Protein AF-A0A1V5WRT5-F1 (afdb_monomer)

Sequence (216 aa):
MNRTKTASPGSKIKNQKFIIWLVALAALVSVLYFALLPLRRDMAENFSAQGDSLLLEKKYLEAIVEYHKADYLCKSCQAENKIQLANKAQLNFLELESFLREKNSIKDLEQLAAANKVPSSVSEGLETVKKMIEDNEPQLAEIQTELILEMEKDSKETWAYLGLARLQTARIVQMSESNRKTKLLSAKEAFAKAKELDESYELAKQYLKEVEQLLS

Nearest PDB structures (foldseek):
  3q4a-assembly1_B  TM=3.986E-01  e=1.752E-02  Mus musculus
  6xns-assembly1_B  TM=3.525E-01  e=1.905E+00  synthetic construct
  7fik-assembly1_W  TM=3.062E-01  e=1.657E+00  Xenopus laevis
  9dze-assembly1_h  TM=3.208E-01  e=9.673E+00  synthetic construct

Radius of gyration: 29.35 Å; Cα contacts (8 Å, |Δi|>4): 243; chains: 1; bounding box: 105×38×66 Å

pLDDT: mean 92.23, std 12.44, range [42.22, 98.75]

Solvent-accessible surface area (backbone atoms only — not comparable to full-atom values): 11245 Å² total; per-residue (Å²): 135,84,86,82,81,80,79,75,77,76,63,63,62,57,53,51,56,52,50,53,51,52,50,52,49,53,50,51,53,48,51,54,54,61,68,44,45,64,59,31,43,56,51,16,51,51,29,38,52,51,14,52,56,30,44,75,71,55,34,23,58,62,13,35,53,27,17,50,54,11,26,74,52,28,70,88,70,55,26,64,61,54,35,52,47,35,61,48,35,58,80,37,54,73,71,41,52,69,57,35,60,75,68,62,39,59,69,61,52,52,54,50,52,61,24,69,49,85,56,98,41,66,70,62,37,51,54,52,29,52,49,28,46,75,72,71,36,19,57,47,18,33,50,35,34,52,55,38,38,73,76,44,76,82,41,36,66,52,29,29,50,36,12,49,19,29,43,45,32,46,67,74,51,49,56,54,71,69,58,30,51,53,29,39,52,56,12,36,51,26,11,51,51,13,26,72,71,33,82,80,44,59,71,20,53,56,50,32,55,53,42,52,63,76,72,107

Mean predicted aligned error: 7.4 Å

Structure (mmCIF, N/CA/C/O backbone):
data_AF-A0A1V5WRT5-F1
#
_entry.id   AF-A0A1V5WRT5-F1
#
loop_
_atom_site.group_PDB
_atom_site.id
_atom_site.type_symbol
_atom_site.label_atom_id
_atom_site.label_alt_id
_atom_site.label_comp_id
_atom_site.label_asym_id
_atom_site.label_entity_id
_atom_site.label_seq_id
_atom_site.pdbx_PDB_ins_code
_atom_site.Cartn_x
_atom_site.Cartn_y
_atom_site.Cartn_z
_atom_site.occupancy
_atom_site.B_iso_or_equiv
_atom_site.auth_seq_id
_atom_site.auth_comp_id
_atom_site.auth_asym_id
_atom_site.auth_atom_id
_atom_site.pdbx_PDB_model_num
ATOM 1 N N . MET A 1 1 ? 82.206 27.147 -26.355 1.00 46.62 1 MET A N 1
ATOM 2 C CA . MET A 1 1 ? 80.800 27.594 -26.465 1.00 46.62 1 MET A CA 1
ATOM 3 C C . MET A 1 1 ? 80.115 26.811 -27.578 1.00 46.62 1 MET A C 1
ATOM 5 O O . MET A 1 1 ? 80.703 26.655 -28.634 1.00 46.62 1 MET A O 1
ATOM 9 N N . ASN A 1 2 ? 78.904 26.330 -27.284 1.00 42.72 2 ASN A N 1
ATOM 10 C CA . ASN A 1 2 ? 77.845 25.831 -28.176 1.00 42.72 2 ASN A CA 1
ATOM 11 C C . ASN A 1 2 ? 78.061 24.526 -28.971 1.00 42.72 2 ASN A C 1
ATOM 13 O O . ASN A 1 2 ? 78.462 24.528 -30.128 1.00 42.72 2 ASN A O 1
ATOM 17 N N . ARG A 1 3 ? 77.629 23.405 -28.365 1.00 42.22 3 ARG A N 1
ATOM 18 C CA . ARG A 1 3 ? 77.143 22.214 -29.084 1.00 42.22 3 ARG A CA 1
ATOM 19 C C . ARG A 1 3 ? 75.644 22.374 -29.350 1.00 42.22 3 ARG A C 1
ATOM 21 O O . ARG A 1 3 ? 74.849 22.339 -28.414 1.00 42.22 3 ARG A O 1
ATOM 28 N N . THR A 1 4 ? 75.251 22.519 -30.608 1.00 48.03 4 THR A N 1
ATOM 29 C CA . THR A 1 4 ? 73.853 22.446 -31.047 1.00 48.03 4 THR A CA 1
ATOM 30 C C . THR A 1 4 ? 73.425 20.978 -31.160 1.00 48.03 4 THR A C 1
ATOM 32 O O . THR A 1 4 ? 73.944 20.218 -31.973 1.00 48.03 4 THR A O 1
ATOM 35 N N . LYS A 1 5 ? 72.480 20.557 -30.308 1.00 50.12 5 LYS A N 1
ATOM 36 C CA . LYS A 1 5 ? 71.769 19.274 -30.428 1.00 50.12 5 LYS A CA 1
ATOM 37 C C . LYS A 1 5 ? 70.799 19.364 -31.608 1.00 50.12 5 LYS A C 1
ATOM 39 O O . LYS A 1 5 ? 69.825 20.111 -31.547 1.00 50.12 5 LYS A O 1
ATOM 44 N N . THR A 1 6 ? 71.037 18.587 -32.656 1.00 49.12 6 THR A N 1
ATOM 45 C CA . THR A 1 6 ? 70.061 18.346 -33.720 1.00 49.12 6 THR A CA 1
ATOM 46 C C . THR A 1 6 ? 68.950 17.438 -33.184 1.00 49.12 6 THR A C 1
ATOM 48 O O . THR A 1 6 ? 69.186 16.314 -32.742 1.00 49.12 6 THR A O 1
ATOM 51 N N . ALA A 1 7 ? 67.719 17.951 -33.156 1.00 51.41 7 ALA A N 1
ATOM 52 C CA . ALA A 1 7 ? 66.539 17.183 -32.780 1.00 51.41 7 ALA A CA 1
ATOM 53 C C . ALA A 1 7 ? 66.194 16.179 -33.893 1.00 51.41 7 ALA A C 1
ATOM 55 O O . ALA A 1 7 ? 66.000 16.560 -35.046 1.00 51.41 7 ALA A O 1
ATOM 56 N N . SER A 1 8 ? 66.118 14.895 -33.539 1.00 44.41 8 SER A N 1
ATOM 57 C CA . SER A 1 8 ? 65.721 13.812 -34.445 1.00 44.41 8 SER A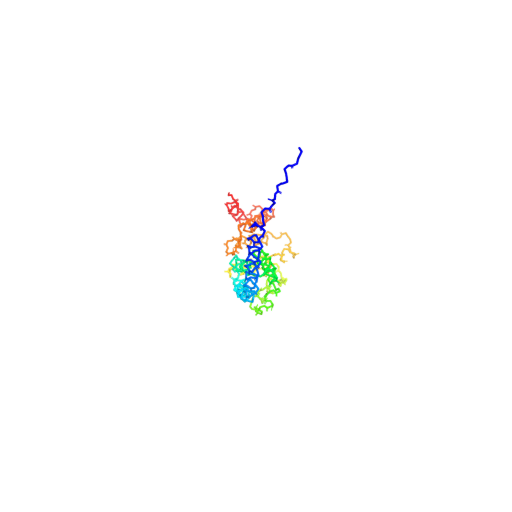 CA 1
ATOM 58 C C . SER A 1 8 ? 64.250 13.967 -34.888 1.00 44.41 8 SER A C 1
ATOM 60 O O . SER A 1 8 ? 63.372 14.059 -34.025 1.00 44.41 8 SER A O 1
ATOM 62 N N . PRO A 1 9 ? 63.936 13.952 -36.201 1.00 47.44 9 PRO A N 1
ATOM 63 C CA . PRO A 1 9 ? 62.571 14.103 -36.715 1.00 47.44 9 PRO A CA 1
ATOM 64 C C . PRO A 1 9 ? 61.700 12.835 -36.580 1.00 47.44 9 PRO A C 1
ATOM 66 O O . PRO A 1 9 ? 60.518 12.854 -36.922 1.00 47.44 9 PRO A O 1
ATOM 69 N N . GLY A 1 10 ? 62.244 11.732 -36.050 1.00 48.91 10 GLY A N 1
ATOM 70 C CA . GLY A 1 10 ? 61.583 10.419 -36.028 1.00 48.91 10 GLY A CA 1
ATOM 71 C C . GLY A 1 10 ? 60.506 10.200 -34.953 1.00 48.91 10 GLY A C 1
ATOM 72 O O . GLY A 1 10 ? 59.775 9.214 -35.039 1.00 48.91 10 GLY A O 1
ATOM 73 N N . SER A 1 11 ? 60.372 11.077 -33.948 1.00 51.66 11 SER A N 1
ATOM 74 C CA . SER A 1 11 ? 59.408 10.878 -32.845 1.00 51.66 11 SER A CA 1
ATOM 75 C C . SER A 1 11 ? 58.025 11.490 -33.100 1.00 51.66 11 SER A C 1
ATOM 77 O O . SER A 1 11 ? 57.021 10.961 -32.626 1.00 51.66 11 SER A O 1
ATOM 79 N N . LYS A 1 12 ? 57.934 12.566 -33.895 1.00 52.19 12 LYS A N 1
ATOM 80 C CA . LYS A 1 12 ? 56.668 13.287 -34.134 1.00 52.19 12 LYS A CA 1
ATOM 81 C C . LYS A 1 12 ? 55.692 12.520 -35.037 1.00 52.19 12 LYS A C 1
ATOM 83 O O . LYS A 1 12 ? 54.491 12.532 -34.786 1.00 52.19 12 LYS A O 1
ATOM 88 N N . ILE A 1 13 ? 56.197 11.797 -36.041 1.00 56.31 13 ILE A N 1
ATOM 89 C CA . ILE A 1 13 ? 55.368 11.097 -37.043 1.00 56.31 13 ILE A CA 1
ATOM 90 C C . ILE A 1 13 ? 54.694 9.842 -36.456 1.00 56.31 13 ILE A C 1
ATOM 92 O O . ILE A 1 13 ? 53.545 9.543 -36.785 1.00 56.31 13 ILE A O 1
ATOM 96 N N . LYS A 1 14 ? 55.371 9.118 -35.549 1.00 58.59 14 LYS A N 1
ATOM 97 C CA . LYS A 1 14 ? 54.774 7.967 -34.842 1.00 58.59 14 LYS A CA 1
ATOM 98 C C . LYS A 1 14 ? 53.642 8.401 -33.908 1.00 58.59 14 LYS A C 1
ATOM 100 O O . LYS A 1 14 ? 52.589 7.770 -33.912 1.00 58.59 14 LYS A O 1
ATOM 105 N N . ASN A 1 15 ? 53.822 9.514 -33.195 1.00 65.62 15 ASN A N 1
ATOM 106 C CA . ASN A 1 15 ? 52.788 10.062 -32.317 1.00 65.62 15 ASN A CA 1
ATOM 107 C C . ASN A 1 15 ? 51.559 10.542 -33.104 1.00 65.62 15 ASN A C 1
ATOM 109 O O . ASN A 1 15 ? 50.437 10.333 -32.660 1.00 65.62 15 ASN A O 1
ATOM 113 N N . GLN A 1 16 ? 51.741 11.105 -34.302 1.00 77.19 16 GLN 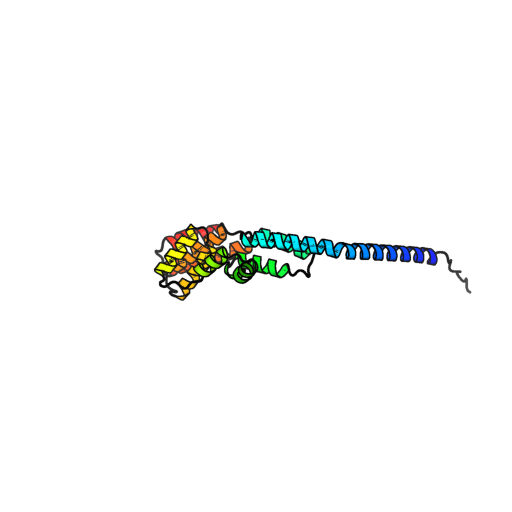A N 1
ATOM 114 C CA . GLN A 1 16 ? 50.624 11.556 -35.137 1.00 77.19 16 GLN A CA 1
ATOM 115 C C . GLN A 1 16 ? 49.767 10.394 -35.669 1.00 77.19 16 GLN A C 1
ATOM 117 O O . GLN A 1 16 ? 48.542 10.463 -35.612 1.00 77.19 16 GLN A O 1
ATOM 122 N N . LYS A 1 17 ? 50.386 9.295 -36.128 1.00 78.56 17 LYS A N 1
ATOM 123 C CA . LYS A 1 17 ? 49.650 8.088 -36.556 1.00 78.56 17 LYS A CA 1
ATOM 124 C C . LYS A 1 17 ? 48.900 7.425 -35.396 1.00 78.56 17 LYS A C 1
ATOM 126 O O . LYS A 1 17 ? 47.775 6.972 -35.584 1.00 78.56 17 LYS A O 1
ATOM 131 N N . PHE A 1 18 ? 49.502 7.408 -34.207 1.00 82.25 18 PHE A N 1
ATOM 132 C CA . PHE A 1 18 ? 48.866 6.898 -32.992 1.00 82.25 18 PHE A CA 1
ATOM 133 C C . PHE A 1 18 ? 47.635 7.730 -32.591 1.00 82.25 18 PHE A C 1
ATOM 135 O O . PHE A 1 18 ? 46.583 7.165 -32.308 1.00 82.25 18 PHE A O 1
ATOM 142 N N . ILE A 1 19 ? 47.725 9.064 -32.660 1.00 83.88 19 ILE A N 1
ATOM 143 C CA . ILE A 1 19 ? 46.591 9.965 -32.390 1.00 83.88 19 ILE A CA 1
ATOM 144 C C . ILE A 1 19 ? 45.450 9.746 -33.395 1.00 83.88 19 ILE A C 1
ATOM 146 O O . ILE A 1 19 ? 44.299 9.645 -32.984 1.00 83.88 19 ILE A O 1
ATOM 150 N N . ILE A 1 20 ? 45.747 9.622 -34.694 1.00 86.81 20 ILE A N 1
ATOM 151 C CA . ILE A 1 20 ? 44.721 9.354 -35.721 1.00 86.81 20 ILE A CA 1
ATOM 152 C C . ILE A 1 20 ? 43.993 8.035 -35.437 1.00 86.81 20 ILE A C 1
ATOM 154 O O . ILE A 1 20 ? 42.771 7.970 -35.556 1.00 86.81 20 ILE A O 1
ATOM 158 N N . TRP A 1 21 ? 44.723 6.998 -35.019 1.00 89.44 21 TRP A N 1
ATOM 159 C CA . TRP A 1 21 ? 44.129 5.706 -34.679 1.00 89.44 21 TRP A CA 1
ATOM 160 C C . TRP A 1 21 ? 43.223 5.790 -33.441 1.00 89.44 21 TRP A C 1
ATOM 162 O O . TRP A 1 21 ? 42.128 5.233 -33.449 1.00 89.44 21 TRP A O 1
ATOM 172 N N . LEU A 1 22 ? 43.619 6.554 -32.416 1.00 89.88 22 LEU A N 1
ATOM 173 C CA . LEU A 1 22 ? 42.774 6.817 -31.244 1.00 89.88 22 LEU A CA 1
ATOM 174 C C . LEU A 1 22 ? 41.499 7.591 -31.601 1.00 89.88 22 LEU A C 1
ATOM 176 O O . LEU A 1 22 ? 40.429 7.253 -31.103 1.00 89.88 22 LEU A O 1
ATOM 180 N N . VAL A 1 23 ? 41.589 8.595 -32.477 1.00 90.62 23 VAL A N 1
ATOM 181 C CA . VAL A 1 23 ? 40.414 9.352 -32.943 1.00 90.62 23 VAL A CA 1
ATOM 182 C C . VAL A 1 23 ? 39.478 8.457 -33.754 1.00 90.62 23 VAL A C 1
ATOM 184 O O . VAL A 1 23 ? 38.270 8.493 -33.538 1.00 90.62 23 VAL A O 1
ATOM 187 N N . ALA A 1 24 ? 40.017 7.614 -34.638 1.00 89.50 24 ALA A N 1
ATOM 188 C CA . ALA A 1 24 ? 39.222 6.653 -35.399 1.00 89.50 24 ALA A CA 1
ATOM 189 C C . ALA A 1 24 ? 38.519 5.640 -34.481 1.00 89.50 24 ALA A C 1
ATOM 191 O O . ALA A 1 24 ? 37.338 5.356 -34.675 1.00 89.50 24 ALA A O 1
ATOM 192 N N . LEU A 1 25 ? 39.208 5.148 -33.444 1.00 91.06 25 LEU A N 1
ATOM 193 C CA . LEU A 1 25 ? 38.620 4.258 -32.444 1.00 91.06 25 LEU A CA 1
ATOM 194 C C . LEU A 1 25 ? 37.513 4.960 -31.646 1.00 91.06 25 LEU A C 1
ATOM 196 O O . LEU A 1 25 ? 36.429 4.407 -31.491 1.00 91.06 25 LEU A O 1
ATOM 200 N N . ALA A 1 26 ? 37.748 6.190 -31.186 1.00 89.50 26 ALA A N 1
ATOM 201 C CA . ALA A 1 26 ? 36.748 6.974 -30.464 1.00 89.50 26 ALA A CA 1
ATOM 202 C C . ALA A 1 26 ? 35.513 7.273 -31.332 1.00 89.50 26 ALA A C 1
ATOM 204 O O . ALA A 1 26 ? 34.383 7.163 -30.854 1.00 89.50 26 ALA A O 1
ATOM 205 N N . ALA A 1 27 ? 35.708 7.592 -32.615 1.00 89.31 27 ALA A N 1
ATOM 206 C CA . ALA A 1 27 ? 34.621 7.790 -33.570 1.00 89.31 27 ALA A CA 1
ATOM 207 C C . ALA A 1 27 ? 33.827 6.496 -33.795 1.00 89.31 27 ALA A C 1
ATOM 209 O O . ALA A 1 27 ? 32.601 6.526 -33.778 1.00 89.31 27 ALA A O 1
ATOM 210 N N . LEU A 1 28 ? 34.506 5.353 -33.928 1.00 90.50 28 LEU A N 1
ATOM 211 C CA . LEU A 1 28 ? 33.858 4.053 -34.104 1.00 90.50 28 LEU A CA 1
ATOM 212 C C . LEU A 1 28 ? 33.043 3.646 -32.867 1.00 90.50 28 LEU A C 1
ATOM 214 O O . LEU A 1 28 ? 31.892 3.237 -33.004 1.00 90.50 28 LEU A O 1
ATOM 218 N N . VAL A 1 29 ? 33.594 3.834 -31.663 1.00 89.12 29 VAL A N 1
ATOM 219 C CA . VAL A 1 29 ? 32.870 3.629 -30.395 1.00 89.12 29 VAL A CA 1
ATOM 220 C C . VAL A 1 29 ? 31.663 4.561 -30.300 1.00 89.12 29 VAL A C 1
ATOM 222 O O . VAL A 1 29 ? 30.587 4.123 -29.902 1.00 89.12 29 VAL A O 1
ATOM 225 N N . SER A 1 30 ? 31.809 5.821 -30.714 1.00 85.81 30 SER A N 1
ATOM 226 C CA . SER A 1 30 ? 30.706 6.787 -30.720 1.00 85.81 30 SER A CA 1
ATOM 227 C C . SER A 1 30 ? 29.597 6.366 -31.687 1.00 85.81 30 SER A C 1
ATOM 229 O O . SER A 1 30 ? 28.435 6.335 -31.299 1.00 85.81 30 SER A O 1
ATOM 231 N N . VAL A 1 31 ? 29.930 5.974 -32.921 1.00 85.75 31 VAL A N 1
ATOM 232 C CA . VAL A 1 31 ? 28.947 5.506 -33.917 1.00 85.75 31 VAL A CA 1
ATOM 233 C C . VAL A 1 31 ? 28.214 4.257 -33.428 1.00 85.75 31 VAL A C 1
ATOM 235 O O . VAL A 1 31 ? 26.991 4.203 -33.517 1.00 85.75 31 VAL A O 1
ATOM 238 N N . LEU A 1 32 ? 28.932 3.286 -32.854 1.00 84.19 32 LEU A N 1
ATOM 239 C CA . LEU A 1 32 ? 28.325 2.103 -32.235 1.00 84.19 32 LEU A CA 1
ATOM 240 C C . LEU A 1 32 ? 27.391 2.481 -31.082 1.00 84.19 32 LEU A C 1
ATOM 242 O O . LEU A 1 32 ? 26.285 1.954 -30.991 1.00 84.19 32 LEU A O 1
ATOM 246 N N . TYR A 1 33 ? 27.803 3.420 -30.229 1.00 83.00 33 TYR A N 1
ATOM 247 C CA . TYR A 1 33 ? 26.972 3.919 -29.137 1.00 83.00 33 TYR A CA 1
ATOM 248 C C . TYR A 1 33 ? 25.670 4.548 -29.655 1.00 83.00 33 TYR A C 1
ATOM 250 O O . TYR A 1 33 ? 24.597 4.197 -29.168 1.00 83.00 33 TYR A O 1
ATOM 258 N N . PHE A 1 34 ? 25.745 5.413 -30.674 1.00 82.31 34 PHE A N 1
ATOM 259 C CA . PHE A 1 34 ? 24.568 6.046 -31.281 1.00 82.31 34 PHE A CA 1
ATOM 260 C C . PHE A 1 34 ? 23.662 5.044 -32.009 1.00 82.31 34 PHE A C 1
ATOM 262 O O . PHE A 1 34 ? 22.442 5.136 -31.890 1.00 82.31 34 PHE A O 1
ATOM 269 N N . ALA A 1 35 ? 24.230 4.056 -32.705 1.00 82.62 35 ALA A N 1
ATOM 270 C CA . ALA A 1 35 ? 23.464 3.014 -33.393 1.00 82.62 35 ALA A CA 1
ATOM 271 C C . ALA A 1 35 ? 22.684 2.102 -32.427 1.00 82.62 35 ALA A C 1
ATOM 273 O O . ALA A 1 35 ? 21.645 1.561 -32.795 1.00 82.62 35 ALA A O 1
ATOM 274 N N . LEU A 1 36 ? 23.157 1.954 -31.185 1.00 86.50 36 LEU A N 1
ATOM 275 C CA . LEU A 1 36 ? 22.504 1.157 -30.142 1.00 86.50 36 LEU A CA 1
ATOM 276 C C . LEU A 1 36 ? 21.432 1.927 -29.353 1.00 86.50 36 LEU A C 1
ATOM 278 O O . LEU A 1 36 ? 20.689 1.307 -28.593 1.00 86.50 36 LEU A O 1
ATOM 282 N N . LEU A 1 37 ? 21.321 3.251 -29.515 1.00 84.06 37 LEU A N 1
ATOM 283 C CA . LEU A 1 37 ? 20.296 4.058 -28.840 1.00 84.06 37 LEU A CA 1
ATOM 284 C C . LEU A 1 37 ? 18.850 3.603 -29.103 1.00 84.06 37 LEU A C 1
ATOM 286 O O . LEU A 1 37 ? 18.124 3.474 -28.117 1.00 84.06 37 LEU A O 1
ATOM 290 N N . PRO A 1 38 ? 18.402 3.343 -30.352 1.00 85.88 38 PRO A N 1
ATOM 291 C CA . PRO A 1 38 ? 17.034 2.875 -30.587 1.00 85.88 38 PRO A CA 1
ATOM 292 C C . PRO A 1 38 ? 16.764 1.539 -29.888 1.00 85.88 38 PRO A C 1
ATOM 294 O O . PRO A 1 38 ? 15.777 1.414 -29.178 1.00 85.88 38 PRO A O 1
ATOM 297 N N . LEU A 1 39 ? 17.705 0.591 -29.958 1.00 87.81 39 LEU A N 1
ATOM 298 C CA . LEU A 1 39 ? 17.563 -0.708 -29.296 1.00 87.81 39 LEU A CA 1
ATOM 299 C C . LEU A 1 39 ? 17.442 -0.575 -27.769 1.00 87.81 39 LEU A C 1
ATOM 301 O O . LEU A 1 39 ? 16.636 -1.258 -27.141 1.00 87.81 39 LEU A O 1
ATOM 305 N N . ARG A 1 40 ? 18.237 0.314 -27.159 1.00 89.81 40 ARG A N 1
ATOM 306 C CA . ARG A 1 40 ? 18.146 0.602 -25.719 1.00 89.81 40 ARG A CA 1
ATOM 307 C C . ARG A 1 40 ? 16.799 1.203 -25.345 1.00 89.81 40 ARG A C 1
ATOM 309 O O . ARG A 1 40 ? 16.277 0.874 -24.285 1.00 89.81 40 ARG A O 1
ATOM 316 N N . ARG A 1 41 ? 16.251 2.066 -26.202 1.00 90.44 41 ARG A N 1
ATOM 317 C CA . ARG A 1 41 ? 14.938 2.673 -25.995 1.00 90.44 41 ARG A CA 1
ATOM 318 C C . ARG A 1 41 ? 13.827 1.627 -26.060 1.00 90.44 41 ARG A C 1
ATOM 320 O O . ARG A 1 41 ? 13.045 1.558 -25.122 1.00 90.44 41 ARG A O 1
ATOM 327 N N . ASP A 1 42 ? 13.828 0.766 -27.072 1.00 91.69 42 ASP A N 1
ATOM 328 C CA . ASP A 1 42 ? 12.826 -0.299 -27.210 1.00 91.69 42 ASP A CA 1
ATOM 329 C C . ASP A 1 42 ? 12.865 -1.269 -26.015 1.00 91.69 42 ASP A C 1
ATOM 331 O O . ASP A 1 42 ? 11.837 -1.655 -25.461 1.00 91.69 42 ASP A O 1
ATOM 335 N N . MET A 1 43 ? 14.066 -1.634 -25.551 1.00 94.06 43 MET A N 1
ATOM 336 C CA . MET A 1 43 ? 14.222 -2.445 -24.337 1.00 94.06 43 MET A CA 1
ATOM 337 C C . MET A 1 43 ? 13.723 -1.717 -23.083 1.00 94.06 43 MET A C 1
ATOM 339 O O . MET A 1 43 ? 13.075 -2.339 -22.242 1.00 94.06 43 MET A O 1
ATOM 343 N N . ALA A 1 44 ? 14.001 -0.417 -22.949 1.00 95.12 44 ALA A N 1
ATOM 344 C CA . ALA A 1 44 ? 13.510 0.382 -21.829 1.00 95.12 44 ALA A CA 1
ATOM 345 C C . ALA A 1 44 ? 11.975 0.454 -21.812 1.00 95.12 44 ALA A C 1
ATOM 347 O O . ALA A 1 44 ? 11.370 0.313 -20.750 1.00 95.12 44 ALA A O 1
ATOM 348 N N . GLU A 1 45 ? 11.342 0.622 -22.974 1.00 94.50 45 GLU A N 1
ATOM 349 C CA . GLU A 1 45 ? 9.882 0.627 -23.115 1.00 94.50 45 GLU A CA 1
ATOM 350 C C . GLU A 1 45 ? 9.280 -0.732 -22.723 1.00 94.50 45 GLU A C 1
ATOM 352 O O . GLU A 1 45 ? 8.317 -0.773 -21.957 1.00 94.50 45 GLU A O 1
ATOM 357 N N . ASN A 1 46 ? 9.905 -1.843 -23.128 1.00 95.75 46 ASN A N 1
ATOM 358 C CA . ASN A 1 46 ? 9.482 -3.188 -22.724 1.00 95.75 46 ASN A CA 1
ATOM 359 C C . ASN A 1 46 ? 9.562 -3.405 -21.206 1.00 95.75 46 ASN A C 1
ATOM 361 O O . ASN A 1 46 ? 8.604 -3.896 -20.608 1.00 95.75 46 ASN A O 1
ATOM 365 N N . PHE A 1 47 ? 10.668 -3.017 -20.563 1.00 97.62 47 PHE A N 1
ATOM 366 C CA . PHE A 1 47 ? 10.779 -3.095 -19.102 1.00 97.62 47 PHE A CA 1
ATOM 367 C C . PHE A 1 47 ? 9.768 -2.181 -18.405 1.00 97.62 47 PHE A C 1
ATOM 369 O O . PHE A 1 47 ? 9.159 -2.574 -17.414 1.00 97.62 47 PHE A O 1
ATOM 376 N N . SER A 1 48 ? 9.518 -0.987 -18.948 1.00 97.00 48 SER A N 1
ATOM 377 C CA . SER A 1 48 ? 8.492 -0.092 -18.412 1.00 97.00 48 SER A CA 1
ATOM 378 C C . SER A 1 48 ? 7.093 -0.711 -18.490 1.00 97.00 48 SER A C 1
ATOM 380 O O . SER A 1 48 ? 6.342 -0.639 -17.523 1.00 97.00 48 SER A O 1
ATOM 382 N N . ALA A 1 49 ? 6.750 -1.372 -19.598 1.00 96.81 49 ALA A N 1
ATOM 383 C CA . ALA A 1 49 ? 5.469 -2.061 -19.747 1.00 96.81 49 ALA A CA 1
ATOM 384 C C . ALA A 1 49 ? 5.331 -3.262 -18.792 1.00 96.81 49 ALA A C 1
ATOM 386 O O . ALA A 1 49 ? 4.262 -3.477 -18.222 1.00 96.81 49 ALA A O 1
ATOM 387 N N . GLN A 1 50 ? 6.411 -4.016 -18.567 1.00 98.25 50 GLN A N 1
ATOM 388 C CA . GLN A 1 50 ? 6.432 -5.092 -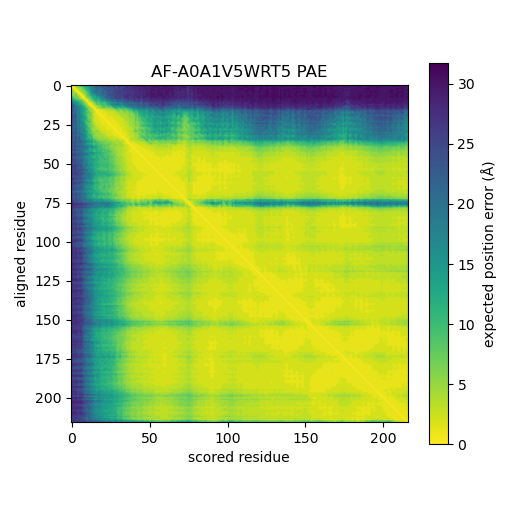17.569 1.00 98.25 50 GLN A CA 1
ATOM 389 C C . GLN A 1 50 ? 6.232 -4.548 -16.152 1.00 98.25 50 GLN A C 1
ATOM 391 O O . GLN A 1 50 ? 5.420 -5.086 -15.402 1.00 98.25 50 GLN A O 1
ATOM 396 N N . GLY A 1 51 ? 6.912 -3.449 -15.811 1.00 98.19 51 GLY A N 1
ATOM 397 C CA . GLY A 1 51 ? 6.717 -2.759 -14.540 1.00 98.19 51 GLY A CA 1
ATOM 398 C C . GLY A 1 51 ? 5.274 -2.293 -14.349 1.00 98.19 51 GLY A C 1
ATOM 399 O O . GLY A 1 51 ? 4.712 -2.499 -13.280 1.00 98.19 51 GLY A O 1
ATOM 400 N N . ASP A 1 52 ? 4.636 -1.760 -15.397 1.00 98.25 52 ASP A N 1
ATOM 401 C CA . ASP A 1 52 ? 3.222 -1.363 -15.351 1.00 98.25 52 ASP A CA 1
ATOM 402 C C . ASP A 1 52 ? 2.292 -2.556 -15.075 1.00 98.25 52 ASP A C 1
ATOM 404 O O . ASP A 1 52 ? 1.374 -2.443 -14.266 1.00 98.25 52 ASP A O 1
ATOM 408 N N . SER A 1 53 ? 2.539 -3.712 -15.701 1.00 98.38 53 SER A N 1
ATOM 409 C CA . SER A 1 53 ? 1.763 -4.933 -15.439 1.00 98.38 53 SER A CA 1
ATOM 410 C C . SER A 1 53 ? 1.908 -5.396 -13.988 1.00 98.38 53 SER A C 1
ATOM 412 O O . SER A 1 53 ? 0.919 -5.705 -13.331 1.00 98.38 53 SER A O 1
ATOM 414 N N . LEU A 1 54 ? 3.136 -5.402 -13.464 1.00 98.56 54 LEU A N 1
ATOM 415 C CA . LEU A 1 54 ? 3.410 -5.770 -12.073 1.00 98.56 54 LEU A CA 1
ATOM 416 C C . LEU A 1 54 ? 2.776 -4.775 -11.092 1.00 98.56 54 LEU A C 1
ATOM 418 O O . LEU A 1 54 ? 2.249 -5.174 -10.055 1.00 98.56 54 LEU A O 1
ATOM 422 N N . LEU A 1 55 ? 2.776 -3.484 -11.429 1.00 98.12 55 LEU A N 1
ATOM 423 C CA . LEU A 1 55 ? 2.160 -2.450 -10.605 1.00 98.12 55 LEU A CA 1
ATOM 424 C C . LEU A 1 55 ? 0.638 -2.631 -10.501 1.00 98.12 55 LEU A C 1
ATOM 426 O O . LEU A 1 55 ? 0.093 -2.484 -9.409 1.00 98.12 55 LEU A O 1
ATOM 430 N N . LEU A 1 56 ? -0.033 -3.014 -11.595 1.00 97.69 56 LEU A N 1
ATOM 431 C CA . LEU A 1 56 ? -1.458 -3.386 -11.587 1.00 97.69 56 LEU A CA 1
ATOM 432 C C . LEU A 1 56 ? -1.731 -4.611 -10.704 1.00 97.69 56 LEU A C 1
ATOM 434 O O . LEU A 1 56 ? -2.739 -4.671 -10.011 1.00 97.69 56 LEU A O 1
ATOM 438 N N . GLU A 1 57 ? -0.800 -5.562 -10.661 1.00 96.50 57 GLU A N 1
ATOM 439 C CA . GLU A 1 57 ? -0.864 -6.730 -9.775 1.00 96.50 57 GLU A CA 1
ATOM 440 C C . GLU A 1 57 ? -0.471 -6.419 -8.314 1.00 96.50 57 GLU A C 1
ATOM 442 O O . GLU A 1 57 ? -0.325 -7.342 -7.512 1.00 96.50 57 GLU A O 1
ATOM 447 N N . LYS A 1 58 ? -0.274 -5.140 -7.950 1.00 96.56 58 LYS A N 1
ATOM 448 C CA . LYS A 1 58 ? 0.182 -4.681 -6.619 1.00 96.56 58 LYS A CA 1
ATOM 449 C C . LYS A 1 58 ? 1.545 -5.270 -6.202 1.00 96.56 58 LYS A C 1
ATOM 451 O O . LYS A 1 58 ? 1.909 -5.284 -5.024 1.00 96.56 58 LYS A O 1
ATOM 456 N N . LYS A 1 59 ? 2.341 -5.717 -7.177 1.00 98.06 59 LYS A N 1
ATOM 457 C CA . LYS A 1 59 ? 3.710 -6.226 -7.018 1.00 98.06 59 LYS A CA 1
ATOM 458 C C . LYS A 1 59 ? 4.719 -5.079 -7.056 1.00 98.06 59 LYS A C 1
ATOM 460 O O . LYS A 1 59 ? 5.507 -4.921 -7.991 1.00 98.06 59 LYS A O 1
ATOM 465 N N . TYR A 1 60 ? 4.649 -4.220 -6.040 1.00 98.31 60 TYR A N 1
ATOM 466 C CA . TYR A 1 60 ? 5.336 -2.928 -6.037 1.00 98.31 60 TYR A CA 1
ATOM 467 C C . TYR A 1 60 ? 6.862 -3.028 -6.148 1.00 98.31 60 TYR A C 1
ATOM 469 O O . TYR A 1 60 ? 7.470 -2.230 -6.860 1.00 98.31 60 TYR A O 1
ATOM 477 N N . LEU A 1 61 ? 7.503 -3.986 -5.469 1.00 98.25 61 LEU A N 1
ATOM 478 C CA . LEU A 1 61 ? 8.967 -4.101 -5.500 1.00 98.25 61 LEU A CA 1
ATOM 479 C C . LEU A 1 61 ? 9.464 -4.659 -6.831 1.00 98.25 61 LEU A C 1
ATOM 481 O O . LEU A 1 61 ? 10.476 -4.192 -7.350 1.00 98.25 61 LEU A O 1
ATOM 485 N N . GLU A 1 62 ? 8.746 -5.621 -7.403 1.00 98.56 62 GLU A N 1
ATOM 486 C CA . GLU A 1 62 ? 9.077 -6.162 -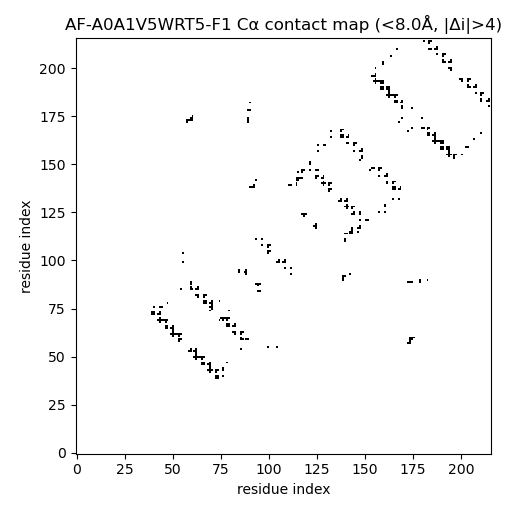8.723 1.00 98.56 62 GLU A CA 1
ATOM 487 C C . GLU A 1 62 ? 8.882 -5.100 -9.809 1.00 98.56 62 GLU A C 1
ATOM 489 O O . GLU A 1 62 ? 9.762 -4.921 -10.651 1.00 98.56 62 GLU A O 1
ATOM 494 N N . ALA A 1 63 ? 7.802 -4.314 -9.733 1.00 98.62 63 ALA A N 1
ATOM 495 C CA . ALA A 1 63 ? 7.592 -3.172 -10.620 1.00 98.62 63 ALA A CA 1
ATOM 496 C C . ALA A 1 63 ? 8.750 -2.162 -10.537 1.00 98.62 63 ALA A C 1
ATOM 498 O O . ALA A 1 63 ? 9.285 -1.748 -11.566 1.00 98.62 63 ALA A O 1
ATOM 499 N N . ILE A 1 64 ? 9.200 -1.817 -9.322 1.00 98.38 64 ILE A N 1
ATOM 500 C CA . ILE A 1 64 ? 10.352 -0.924 -9.101 1.00 98.38 64 ILE A CA 1
ATOM 501 C C . ILE A 1 64 ? 11.622 -1.469 -9.761 1.00 98.38 64 ILE A C 1
ATOM 503 O O . ILE A 1 64 ? 12.360 -0.707 -10.385 1.00 98.38 64 ILE A O 1
ATOM 507 N N . VAL A 1 65 ? 11.878 -2.777 -9.662 1.00 98.19 65 VAL A N 1
ATOM 508 C CA . VAL A 1 65 ? 13.040 -3.407 -10.306 1.00 98.19 65 VAL A CA 1
ATOM 509 C C . VAL A 1 65 ? 12.974 -3.252 -11.825 1.00 98.19 65 VAL A C 1
ATOM 511 O O . VAL A 1 65 ? 13.972 -2.858 -12.432 1.00 98.19 65 VAL A O 1
ATOM 514 N N . GLU A 1 66 ? 11.822 -3.508 -12.446 1.00 98.44 66 GLU A N 1
ATOM 515 C CA . GLU A 1 66 ? 11.671 -3.329 -13.896 1.00 98.44 66 GLU A CA 1
ATOM 516 C C . GLU A 1 66 ? 11.815 -1.860 -14.314 1.00 98.44 66 GLU A C 1
ATOM 518 O O . GLU A 1 66 ? 12.506 -1.550 -15.289 1.00 98.44 66 GLU A O 1
ATOM 523 N N . TYR A 1 67 ? 11.276 -0.923 -13.534 1.00 98.12 67 TYR A N 1
ATOM 524 C CA . TYR A 1 67 ? 11.464 0.500 -13.805 1.00 98.12 67 TYR A CA 1
ATOM 525 C C . TYR A 1 67 ? 12.922 0.950 -13.659 1.00 98.12 67 TYR A C 1
ATOM 527 O O . TYR A 1 67 ? 13.384 1.750 -14.471 1.00 98.12 67 TYR A O 1
ATOM 535 N N . HIS A 1 68 ? 13.690 0.404 -12.713 1.00 97.56 68 HIS A N 1
ATOM 536 C CA . HIS A 1 68 ? 15.128 0.679 -12.631 1.00 97.56 68 HIS A CA 1
ATOM 537 C C . HIS A 1 68 ? 15.899 0.150 -13.846 1.00 97.56 68 HIS A C 1
ATOM 539 O O . HIS A 1 68 ? 16.820 0.821 -14.318 1.00 97.56 68 HIS A O 1
ATOM 545 N N . LYS A 1 69 ? 15.526 -1.015 -14.396 1.00 96.19 69 LYS A N 1
ATOM 546 C CA . LYS A 1 69 ? 16.115 -1.503 -15.657 1.00 96.19 69 LYS A CA 1
ATOM 547 C C . LYS A 1 69 ? 15.801 -0.554 -16.814 1.00 96.19 69 LYS A C 1
ATOM 549 O O . LYS A 1 69 ? 16.694 -0.248 -17.605 1.00 96.19 69 LYS A O 1
ATOM 554 N N . ALA A 1 70 ? 14.565 -0.056 -16.891 1.00 96.44 70 ALA A N 1
ATOM 555 C CA . ALA A 1 70 ? 14.168 0.934 -17.889 1.00 96.44 70 ALA A CA 1
ATOM 556 C C . ALA A 1 70 ? 14.958 2.250 -17.743 1.00 96.44 70 ALA A C 1
ATOM 558 O O . ALA A 1 70 ? 15.498 2.747 -18.734 1.00 96.44 70 ALA A O 1
ATOM 559 N N . ASP A 1 71 ? 15.096 2.774 -16.521 1.00 95.12 71 ASP A N 1
ATOM 560 C CA . ASP A 1 71 ? 15.853 4.004 -16.240 1.00 95.12 71 ASP A CA 1
ATOM 561 C C . ASP A 1 71 ? 17.338 3.869 -16.604 1.00 95.12 71 ASP A C 1
ATOM 563 O O . ASP A 1 71 ? 17.925 4.750 -17.239 1.00 95.12 71 ASP A O 1
ATOM 567 N N . TYR A 1 72 ? 17.939 2.718 -16.285 1.00 92.69 72 TYR A N 1
ATOM 568 C CA . TYR A 1 72 ? 19.330 2.424 -16.627 1.00 92.69 72 TYR A CA 1
ATOM 569 C C . TYR A 1 72 ? 19.582 2.470 -18.142 1.00 92.69 72 TYR A C 1
ATOM 571 O O . TYR A 1 72 ? 20.623 2.958 -18.591 1.00 92.69 72 TYR A O 1
ATOM 579 N N . LEU A 1 73 ? 18.631 1.975 -18.938 1.00 90.50 73 LEU A N 1
ATOM 580 C CA . LEU A 1 73 ? 18.729 1.945 -20.397 1.00 90.50 73 LEU A CA 1
ATOM 581 C C . LEU A 1 73 ? 18.383 3.291 -21.047 1.00 90.50 73 LEU A C 1
ATOM 583 O O . LEU A 1 73 ? 18.994 3.648 -22.059 1.00 90.50 73 LEU A O 1
ATOM 587 N N . CYS A 1 74 ? 17.436 4.039 -20.474 1.00 87.44 74 CYS A N 1
ATOM 588 C CA . CYS A 1 74 ? 16.963 5.322 -20.987 1.00 87.44 74 CYS A CA 1
ATOM 589 C C . CYS A 1 74 ? 16.503 6.265 -19.860 1.00 87.44 74 CYS A C 1
ATOM 591 O O . CYS A 1 74 ? 15.319 6.353 -19.537 1.00 87.44 74 CYS A O 1
ATOM 593 N N . LYS A 1 75 ? 17.420 7.089 -19.343 1.00 78.69 75 LYS A N 1
ATOM 594 C CA . LYS A 1 75 ? 17.098 8.090 -18.305 1.00 78.69 75 LYS A CA 1
ATOM 595 C C . LYS A 1 75 ? 16.051 9.127 -18.725 1.00 78.69 75 LYS A C 1
ATOM 597 O O . LYS A 1 75 ? 15.314 9.651 -17.900 1.00 78.69 75 LYS A O 1
ATOM 602 N N . SER A 1 76 ? 15.969 9.450 -20.017 1.00 74.06 76 SER A N 1
ATOM 603 C CA . SER A 1 76 ? 14.982 10.411 -20.532 1.00 74.06 76 SER A CA 1
ATOM 604 C C . SER A 1 76 ? 13.563 9.840 -20.628 1.00 74.06 76 SER A C 1
ATOM 606 O O . SER A 1 76 ? 12.636 10.588 -20.924 1.00 74.06 76 SER A O 1
ATOM 608 N N . CYS A 1 77 ? 13.379 8.536 -20.403 1.00 77.69 77 CYS A N 1
ATOM 609 C CA . CYS A 1 77 ? 12.107 7.840 -20.592 1.00 77.69 77 CYS A CA 1
ATOM 610 C C . CYS A 1 77 ? 11.161 7.922 -19.370 1.00 77.69 77 CYS A C 1
ATOM 612 O O . CYS A 1 77 ? 10.183 7.186 -19.307 1.00 77.69 77 CYS A O 1
ATOM 614 N N . GLN A 1 78 ? 11.422 8.822 -18.410 1.00 84.06 78 GLN A N 1
ATOM 615 C CA . GLN A 1 78 ? 10.559 9.108 -17.246 1.00 84.06 78 GLN A CA 1
ATOM 616 C C . GLN A 1 78 ? 10.288 7.914 -16.306 1.00 84.06 78 GLN A C 1
ATOM 618 O O . GLN A 1 78 ? 9.332 7.937 -15.530 1.00 84.06 78 GLN A O 1
ATOM 623 N N . ALA A 1 79 ? 11.140 6.885 -16.327 1.00 91.69 79 ALA A N 1
ATOM 624 C CA . ALA A 1 79 ? 11.010 5.720 -15.452 1.00 91.69 79 ALA A CA 1
ATOM 625 C C . ALA A 1 79 ? 11.098 6.085 -13.955 1.00 91.69 79 ALA A C 1
ATOM 627 O O . ALA A 1 79 ? 10.414 5.477 -13.135 1.00 91.69 79 ALA A O 1
ATOM 628 N N . GLU A 1 80 ? 11.842 7.140 -13.610 1.00 93.44 80 GLU A N 1
ATOM 629 C CA . GLU A 1 80 ? 11.932 7.686 -12.249 1.00 93.44 80 GLU A CA 1
ATOM 630 C C . GLU A 1 80 ? 10.561 8.052 -11.651 1.00 93.44 80 GLU A C 1
ATOM 632 O O . GLU A 1 80 ? 10.277 7.723 -10.500 1.00 93.44 80 GLU A O 1
ATOM 637 N N . ASN A 1 81 ? 9.656 8.648 -12.436 1.00 94.69 81 ASN A N 1
ATOM 638 C CA . ASN A 1 81 ? 8.313 8.991 -11.951 1.00 94.69 81 ASN A CA 1
ATOM 639 C C . ASN A 1 81 ? 7.515 7.734 -11.575 1.00 94.69 81 ASN A C 1
ATOM 641 O O . ASN A 1 81 ? 6.777 7.731 -10.591 1.00 94.69 81 ASN A O 1
ATOM 645 N N . LYS A 1 82 ? 7.692 6.647 -12.335 1.00 96.75 82 LYS A N 1
ATOM 646 C CA . LYS A 1 82 ? 7.043 5.361 -12.063 1.00 96.75 82 LYS A CA 1
ATOM 647 C C . LYS A 1 82 ? 7.643 4.663 -10.841 1.00 96.75 82 LYS A C 1
ATOM 649 O O . LYS A 1 82 ? 6.901 4.091 -10.047 1.00 96.75 82 LYS A O 1
ATOM 654 N N . ILE A 1 83 ? 8.958 4.778 -10.630 1.00 97.56 83 ILE A N 1
ATOM 655 C CA . ILE A 1 83 ? 9.628 4.320 -9.400 1.00 97.56 83 ILE A CA 1
ATOM 656 C C . ILE A 1 83 ? 9.056 5.054 -8.185 1.00 97.56 83 ILE A C 1
ATOM 658 O O . ILE A 1 83 ? 8.723 4.429 -7.177 1.00 97.56 83 ILE A O 1
ATOM 662 N N . GLN A 1 84 ? 8.908 6.377 -8.266 1.00 97.06 84 GLN A N 1
ATOM 663 C CA . GLN A 1 84 ? 8.338 7.175 -7.180 1.00 97.06 84 GLN A CA 1
ATOM 664 C C . GLN A 1 84 ? 6.879 6.803 -6.907 1.00 97.06 84 GLN A C 1
ATOM 666 O O . GLN A 1 84 ? 6.515 6.607 -5.748 1.00 97.06 84 GLN A O 1
ATOM 671 N N . LEU A 1 85 ? 6.068 6.643 -7.955 1.00 97.94 85 LEU A N 1
ATOM 672 C CA . LEU A 1 85 ? 4.687 6.178 -7.842 1.00 97.94 85 LEU A CA 1
ATOM 673 C C . LEU A 1 85 ? 4.607 4.825 -7.123 1.00 97.94 85 LEU A C 1
ATOM 675 O O . LEU A 1 85 ? 3.899 4.705 -6.127 1.00 97.94 85 LEU A O 1
ATOM 679 N N . ALA A 1 86 ? 5.370 3.828 -7.575 1.00 98.06 86 ALA A N 1
ATOM 680 C CA . ALA A 1 86 ? 5.373 2.498 -6.970 1.00 98.06 86 ALA A CA 1
ATOM 681 C C . ALA A 1 86 ? 5.863 2.519 -5.511 1.00 98.06 86 ALA A C 1
ATOM 683 O O . ALA A 1 86 ? 5.362 1.767 -4.677 1.00 98.06 86 ALA A O 1
ATOM 684 N N . ASN A 1 87 ? 6.800 3.407 -5.160 1.00 97.75 87 ASN A N 1
ATOM 685 C CA . ASN A 1 87 ? 7.227 3.597 -3.772 1.00 97.75 87 ASN A CA 1
ATOM 686 C C . ASN A 1 87 ? 6.128 4.186 -2.883 1.00 97.75 87 ASN A C 1
ATOM 688 O O . ASN A 1 87 ? 5.970 3.739 -1.747 1.00 97.75 87 ASN A O 1
ATOM 692 N N . LYS A 1 88 ? 5.358 5.158 -3.384 1.00 97.75 88 LYS A N 1
ATOM 693 C CA . LYS A 1 88 ? 4.222 5.732 -2.648 1.00 97.75 88 LYS A CA 1
ATOM 694 C C . LYS A 1 88 ? 3.061 4.740 -2.522 1.00 97.75 88 LYS A C 1
ATOM 696 O O . LYS A 1 88 ? 2.496 4.598 -1.438 1.00 97.75 88 LYS A O 1
ATOM 701 N N . ALA A 1 89 ? 2.777 3.987 -3.585 1.00 98.00 89 ALA A N 1
ATOM 702 C CA . ALA A 1 89 ? 1.706 2.990 -3.638 1.00 98.00 89 ALA A CA 1
ATOM 703 C C . ALA A 1 89 ? 1.869 1.848 -2.617 1.00 98.00 89 ALA A C 1
ATOM 705 O O . ALA A 1 89 ? 0.877 1.310 -2.124 1.00 98.00 89 ALA A O 1
ATOM 706 N N . GLN A 1 90 ? 3.108 1.531 -2.214 1.00 97.94 90 GLN A N 1
ATOM 707 C CA . GLN A 1 90 ? 3.372 0.601 -1.104 1.00 97.94 90 GLN A CA 1
ATOM 708 C C . GLN A 1 90 ? 2.698 1.028 0.208 1.00 97.94 90 GLN A C 1
ATOM 710 O O . GLN A 1 90 ? 2.371 0.177 1.032 1.00 97.94 90 GLN A O 1
ATOM 715 N N . LEU A 1 91 ? 2.526 2.335 0.428 1.00 96.69 91 LEU A N 1
ATOM 716 C CA . LEU A 1 91 ? 1.961 2.893 1.656 1.00 96.69 91 LEU A CA 1
ATOM 717 C C . LEU A 1 91 ? 0.508 3.339 1.495 1.00 96.69 91 LEU A C 1
ATOM 719 O O . LEU A 1 91 ? -0.229 3.299 2.479 1.00 96.69 91 LEU A O 1
ATOM 723 N N . ASN A 1 92 ? 0.111 3.787 0.303 1.00 95.25 92 ASN A N 1
ATOM 724 C CA . ASN A 1 92 ? -1.229 4.300 0.044 1.00 95.25 92 ASN A CA 1
ATOM 725 C C . ASN A 1 92 ? -1.689 3.948 -1.376 1.00 95.25 92 ASN A C 1
ATOM 727 O O . ASN A 1 92 ? -1.143 4.455 -2.354 1.00 95.25 92 ASN A O 1
ATOM 731 N N . PHE A 1 93 ? -2.727 3.117 -1.483 1.00 96.81 93 PHE A N 1
ATOM 732 C CA . PHE A 1 93 ? -3.264 2.679 -2.771 1.00 96.81 93 PHE A CA 1
ATOM 733 C C . PHE A 1 93 ? -3.936 3.815 -3.569 1.00 96.81 93 PHE A C 1
ATOM 735 O O . PHE A 1 93 ? -3.965 3.746 -4.796 1.00 96.81 93 PHE A O 1
ATOM 742 N N . LEU A 1 94 ? -4.384 4.902 -2.919 1.00 96.38 94 LEU A N 1
ATOM 743 C CA . LEU A 1 94 ? -4.932 6.086 -3.611 1.00 96.38 94 LEU A CA 1
ATOM 744 C C . LEU A 1 94 ? -3.939 6.714 -4.593 1.00 96.38 94 LEU A C 1
ATOM 746 O O . LEU A 1 94 ? -4.345 7.274 -5.608 1.00 96.38 94 LEU A O 1
ATOM 750 N N . GLU A 1 95 ? -2.638 6.586 -4.332 1.00 97.62 95 GLU A N 1
ATOM 751 C CA . GLU A 1 95 ? -1.588 7.128 -5.202 1.00 97.62 95 GLU A CA 1
ATOM 752 C C . GLU A 1 95 ? -1.655 6.535 -6.618 1.00 97.62 95 GLU A C 1
ATOM 754 O O . GLU A 1 95 ? -1.235 7.179 -7.579 1.00 97.62 95 GLU A O 1
ATOM 759 N N . LEU A 1 96 ? -2.230 5.336 -6.774 1.00 97.75 96 LEU A N 1
ATOM 760 C CA . LEU A 1 96 ? -2.378 4.676 -8.067 1.00 97.75 96 LEU A CA 1
ATOM 761 C C . LEU A 1 96 ? -3.540 5.204 -8.913 1.00 97.75 96 LEU A C 1
ATOM 763 O O . LEU A 1 96 ? -3.611 4.837 -10.081 1.00 97.75 96 LEU A O 1
ATOM 767 N N . GLU A 1 97 ? -4.423 6.073 -8.413 1.00 97.88 97 GLU A N 1
ATOM 768 C CA . GLU A 1 97 ? -5.659 6.435 -9.126 1.00 97.88 97 GLU A CA 1
ATOM 769 C C . GLU A 1 97 ? -5.412 6.900 -10.573 1.00 97.88 97 GLU A C 1
ATOM 771 O O . GLU A 1 97 ? -6.018 6.384 -11.515 1.00 97.88 97 GLU A O 1
ATOM 776 N N . SER A 1 98 ? -4.487 7.844 -10.773 1.00 97.75 98 SER A N 1
ATOM 777 C CA . SER A 1 98 ? -4.178 8.369 -12.114 1.00 97.75 98 SER A CA 1
ATOM 778 C C . SER A 1 98 ? -3.607 7.290 -13.037 1.00 97.75 98 SER A C 1
ATOM 780 O O . SER A 1 98 ? -3.954 7.230 -14.215 1.00 97.75 98 SER A O 1
ATOM 782 N N . PHE A 1 99 ? -2.773 6.406 -12.491 1.00 98.12 99 PHE A N 1
ATOM 783 C CA . PHE A 1 99 ? -2.195 5.284 -13.222 1.00 98.12 99 PHE A CA 1
ATOM 784 C C . PHE A 1 99 ? -3.259 4.251 -13.613 1.00 98.12 99 PHE A C 1
ATOM 786 O O . PHE A 1 99 ? -3.303 3.817 -14.762 1.00 98.12 99 PHE A O 1
ATOM 793 N N . LEU A 1 100 ? -4.172 3.908 -12.703 1.00 98.38 100 LEU A N 1
ATOM 794 C CA . LEU A 1 100 ? -5.271 2.980 -12.980 1.00 98.38 100 LEU A CA 1
ATOM 795 C C . LEU A 1 100 ? -6.200 3.522 -14.077 1.00 98.38 100 LEU A C 1
ATOM 797 O O . LEU A 1 100 ? -6.648 2.753 -14.929 1.00 98.38 100 LEU A O 1
ATOM 801 N N . ARG A 1 101 ? -6.440 4.843 -14.108 1.00 98.06 101 ARG A N 1
ATOM 802 C CA . ARG A 1 101 ? -7.168 5.515 -15.201 1.00 98.06 101 ARG A CA 1
ATOM 803 C C . ARG A 1 101 ? -6.420 5.412 -16.526 1.00 98.06 101 ARG A C 1
ATOM 805 O O . ARG A 1 101 ? -7.026 5.026 -17.519 1.00 98.06 101 ARG A O 1
ATOM 812 N N . GLU A 1 102 ? -5.118 5.696 -16.541 1.00 97.06 102 GLU A N 1
ATOM 813 C CA . GLU A 1 102 ? -4.280 5.561 -17.742 1.00 97.06 102 GLU A CA 1
ATOM 814 C C . GLU A 1 102 ? -4.314 4.128 -18.298 1.00 97.06 102 GLU A C 1
ATOM 816 O O . GLU A 1 102 ? -4.434 3.925 -19.508 1.00 97.06 102 GLU A O 1
ATOM 821 N N . LYS A 1 103 ? -4.251 3.124 -17.417 1.00 97.19 103 LYS A N 1
ATOM 822 C CA . LYS A 1 103 ? -4.270 1.704 -17.795 1.00 97.19 103 LYS A CA 1
ATOM 823 C C . LYS A 1 103 ? -5.662 1.131 -18.024 1.00 97.19 103 LYS A C 1
ATOM 825 O O . LYS A 1 103 ? -5.769 -0.029 -18.406 1.00 97.19 103 LYS A O 1
ATOM 830 N N . ASN A 1 104 ? -6.715 1.927 -17.841 1.00 97.25 104 ASN A N 1
ATOM 831 C CA . ASN A 1 104 ? -8.107 1.487 -17.919 1.00 97.25 104 ASN A CA 1
ATOM 832 C C . ASN A 1 104 ? -8.405 0.273 -17.013 1.00 97.25 104 ASN A C 1
ATOM 834 O O . ASN A 1 104 ? -9.164 -0.618 -17.398 1.00 97.25 104 ASN A O 1
ATOM 838 N N . SER A 1 105 ? -7.828 0.229 -15.805 1.00 97.19 105 SER A N 1
ATOM 839 C CA . SER A 1 105 ? -8.136 -0.825 -14.828 1.00 97.19 105 SER A CA 1
ATOM 840 C C . SER A 1 105 ? -9.463 -0.537 -14.123 1.00 97.19 105 SER A C 1
ATOM 842 O O . SER A 1 105 ? -9.510 -0.028 -13.003 1.00 97.19 105 SER A O 1
ATOM 844 N N . ILE A 1 106 ? -10.571 -0.814 -14.817 1.00 96.56 106 ILE A N 1
ATOM 845 C CA . ILE A 1 106 ? -11.929 -0.461 -14.368 1.00 96.56 106 ILE A CA 1
ATOM 846 C C . ILE A 1 106 ? -12.242 -1.081 -13.003 1.00 96.56 106 ILE A C 1
ATOM 848 O O . ILE A 1 106 ? -12.732 -0.386 -12.120 1.00 96.56 106 ILE A O 1
ATOM 852 N N . LYS A 1 107 ? -11.904 -2.360 -12.803 1.00 96.19 107 LYS A N 1
ATOM 853 C CA . LYS A 1 107 ? -12.178 -3.070 -11.547 1.00 96.19 107 LYS A CA 1
ATOM 854 C C . LYS A 1 107 ? -11.483 -2.410 -10.351 1.00 96.19 107 LYS A C 1
ATOM 856 O O . LYS A 1 107 ? -12.119 -2.195 -9.323 1.00 96.19 107 LYS A O 1
ATOM 861 N N . ASP A 1 108 ? -10.202 -2.070 -10.487 1.00 96.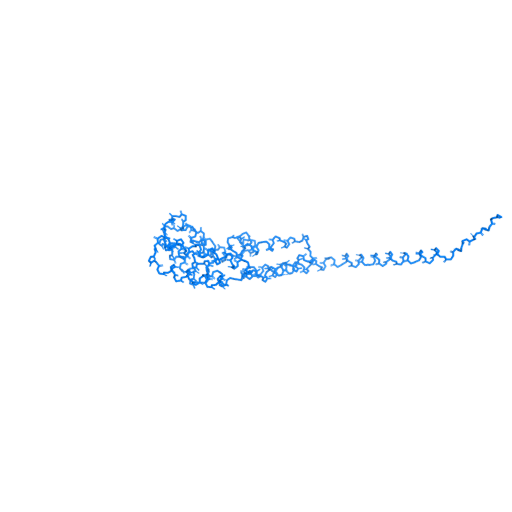25 108 ASP A N 1
ATOM 862 C CA . ASP A 1 108 ? -9.449 -1.443 -9.396 1.00 96.25 108 ASP A CA 1
ATOM 863 C C . ASP A 1 108 ? -9.961 -0.024 -9.112 1.00 96.25 108 ASP A C 1
ATOM 865 O O . ASP A 1 108 ? -10.025 0.396 -7.959 1.00 96.25 108 ASP A O 1
ATOM 869 N N . LEU A 1 109 ? -10.385 0.707 -10.151 1.00 97.94 109 LEU A N 1
ATOM 870 C CA . LEU A 1 109 ? -11.013 2.022 -10.000 1.00 97.94 109 LEU A CA 1
ATOM 871 C C . LEU A 1 109 ? -12.364 1.944 -9.285 1.00 97.94 109 LEU A C 1
ATOM 873 O O . LEU A 1 109 ? -12.658 2.804 -8.459 1.00 97.94 109 LEU A O 1
ATOM 877 N N . GLU A 1 110 ? -13.182 0.933 -9.576 1.00 97.12 110 GLU A N 1
ATOM 878 C CA . GLU A 1 110 ? -14.452 0.699 -8.880 1.00 97.12 110 GLU A CA 1
ATOM 879 C C . GLU A 1 110 ? -14.226 0.364 -7.405 1.00 97.12 110 GLU A C 1
ATOM 881 O O . GLU A 1 110 ? -14.899 0.919 -6.535 1.00 97.12 110 GLU A O 1
ATOM 886 N N . GLN A 1 111 ? -13.245 -0.493 -7.109 1.00 96.50 111 GLN A N 1
ATOM 887 C CA . GLN A 1 111 ? -12.857 -0.819 -5.738 1.00 96.50 111 GLN A CA 1
ATOM 888 C C . GLN A 1 111 ? -12.341 0.413 -4.984 1.00 96.50 111 GLN A C 1
ATOM 890 O O . GLN A 1 111 ? -12.743 0.651 -3.845 1.00 96.50 111 GLN A O 1
ATOM 895 N N . LEU A 1 112 ? -11.502 1.229 -5.627 1.00 97.50 112 LEU A N 1
ATOM 896 C CA . LEU A 1 112 ? -10.992 2.469 -5.048 1.00 97.50 112 LEU A CA 1
ATOM 897 C C . LEU A 1 112 ? -12.111 3.483 -4.794 1.00 97.50 112 LEU A C 1
ATOM 899 O O . LEU A 1 112 ? -12.164 4.089 -3.728 1.00 97.50 112 LEU A O 1
ATOM 903 N N . ALA A 1 113 ? -13.039 3.634 -5.740 1.00 96.81 113 ALA A N 1
ATOM 904 C CA . ALA A 1 113 ? -14.199 4.504 -5.581 1.00 96.81 113 ALA A CA 1
ATOM 905 C C . ALA A 1 113 ? -15.117 4.032 -4.445 1.00 96.81 113 ALA A C 1
ATOM 907 O O . ALA A 1 113 ? -15.641 4.860 -3.703 1.00 96.81 113 ALA A O 1
ATOM 908 N N . ALA A 1 114 ? -15.292 2.717 -4.282 1.00 95.19 114 ALA A N 1
ATOM 909 C CA . ALA A 1 114 ? -16.056 2.147 -3.178 1.00 95.19 114 ALA A CA 1
ATOM 910 C C . ALA A 1 114 ? -15.386 2.404 -1.818 1.00 95.19 114 ALA A C 1
ATOM 912 O O . ALA A 1 114 ? -16.079 2.767 -0.874 1.00 95.19 114 ALA A O 1
ATOM 913 N N . ALA A 1 115 ? -14.059 2.267 -1.736 1.00 96.94 115 ALA A N 1
ATOM 914 C CA . ALA A 1 115 ? -13.272 2.522 -0.526 1.00 96.94 115 ALA A CA 1
ATOM 915 C C . ALA A 1 115 ? -13.100 4.006 -0.181 1.00 96.94 115 ALA A C 1
ATOM 917 O O . ALA A 1 115 ? -12.714 4.335 0.933 1.00 96.94 115 ALA A O 1
ATOM 918 N N . ASN A 1 116 ? -13.351 4.899 -1.137 1.00 96.19 116 ASN A N 1
ATOM 919 C CA . ASN A 1 116 ? -13.294 6.344 -0.932 1.00 96.19 116 ASN A CA 1
ATOM 920 C C . ASN A 1 116 ? -14.695 6.970 -0.793 1.00 96.19 116 ASN A C 1
ATOM 922 O O . ASN A 1 116 ? -14.858 8.193 -0.819 1.00 96.19 116 ASN A O 1
ATOM 926 N N . LYS A 1 117 ? -15.741 6.142 -0.701 1.00 96.25 117 LYS A N 1
ATOM 927 C CA . LYS A 1 117 ? -17.117 6.609 -0.563 1.00 96.25 117 LYS A CA 1
ATOM 928 C C . LYS A 1 117 ? -17.411 6.880 0.908 1.00 96.25 117 LYS A C 1
ATOM 930 O O . LYS A 1 117 ? -17.434 5.961 1.723 1.00 96.25 117 LYS A O 1
ATOM 935 N N . VAL A 1 118 ? -17.743 8.133 1.223 1.00 96.00 118 VAL A N 1
ATOM 936 C CA . VAL A 1 118 ? -18.218 8.515 2.561 1.00 96.00 118 VAL A CA 1
ATOM 937 C C . VAL A 1 118 ? -19.435 7.648 2.933 1.00 96.00 118 VAL A C 1
ATOM 939 O O . VAL A 1 118 ? -20.442 7.685 2.211 1.00 96.00 118 VAL A O 1
ATOM 942 N N . PRO A 1 119 ? -19.356 6.838 4.004 1.00 96.31 119 PRO A N 1
ATOM 943 C CA . PRO A 1 119 ? -20.448 5.957 4.402 1.00 96.31 119 PRO A CA 1
ATOM 944 C C . PRO A 1 119 ? -21.595 6.766 5.022 1.00 96.31 119 PRO A C 1
ATOM 946 O O . PRO A 1 119 ? -21.391 7.875 5.516 1.00 96.31 119 PRO A O 1
ATOM 949 N N . SER A 1 120 ? -22.819 6.226 5.024 1.00 95.50 120 SER A N 1
ATOM 950 C CA . SER A 1 120 ? -23.965 6.939 5.614 1.00 95.50 120 SER A CA 1
ATOM 951 C C . SER A 1 120 ? -23.935 6.942 7.145 1.00 95.50 120 SER A C 1
ATOM 953 O O . SER A 1 120 ? -24.550 7.794 7.785 1.00 95.50 120 SER A O 1
ATOM 955 N N . SER A 1 121 ? -23.196 6.001 7.737 1.00 97.00 121 SER A N 1
ATOM 956 C CA . SER A 1 121 ? -22.955 5.904 9.172 1.00 97.00 121 SER A CA 1
ATOM 957 C C . SER A 1 121 ? -21.617 5.222 9.463 1.00 97.00 121 SER A C 1
ATOM 959 O O . SER A 1 121 ? -21.087 4.482 8.632 1.00 97.00 121 SER A O 1
ATOM 961 N N . VAL A 1 122 ? -21.102 5.418 10.678 1.00 96.50 122 VAL A N 1
ATOM 962 C CA . VAL A 1 122 ? -19.895 4.732 11.167 1.00 96.50 122 VAL A CA 1
ATOM 963 C C . VAL A 1 122 ? -20.073 3.211 11.153 1.00 96.50 122 VAL A C 1
ATOM 965 O O . VAL A 1 122 ? -19.169 2.500 10.727 1.00 96.50 122 VAL A O 1
ATOM 968 N N . SER A 1 123 ? -21.253 2.709 11.535 1.00 95.94 123 SER A N 1
ATOM 969 C CA . SER A 1 123 ? -21.547 1.268 11.548 1.00 95.94 123 SER A CA 1
ATOM 970 C C . SER A 1 123 ? -21.467 0.643 10.151 1.00 95.94 123 SER A C 1
ATOM 972 O O . SER A 1 123 ? -20.775 -0.354 9.971 1.00 95.94 123 SER A O 1
ATOM 974 N N . GLU A 1 124 ? -22.123 1.246 9.152 1.00 96.25 124 GLU A N 1
ATOM 975 C CA . GLU A 1 124 ? -22.065 0.780 7.754 1.00 96.25 124 GLU A CA 1
ATOM 976 C C . GLU A 1 124 ? -20.629 0.835 7.207 1.00 96.25 124 GLU A C 1
ATOM 978 O O . GLU A 1 124 ? -20.157 -0.091 6.539 1.00 96.25 124 GLU A O 1
ATOM 983 N N . GLY A 1 125 ? -19.908 1.917 7.519 1.00 97.12 125 GLY A N 1
ATOM 984 C CA . GLY A 1 125 ? -18.505 2.057 7.151 1.00 97.12 125 GLY A CA 1
ATOM 985 C C . GLY A 1 125 ? -17.650 0.928 7.727 1.00 97.12 125 GLY A C 1
ATOM 986 O O . GLY A 1 125 ? -16.874 0.315 6.997 1.00 97.12 125 GLY A O 1
ATOM 987 N N . LEU A 1 126 ? -17.817 0.611 9.013 1.00 97.50 126 LEU A N 1
ATOM 988 C CA . LEU A 1 126 ? -17.057 -0.446 9.682 1.00 97.50 126 LEU A CA 1
ATOM 989 C C . LEU A 1 126 ? -17.395 -1.845 9.158 1.00 97.50 126 LEU A C 1
ATOM 991 O O . LEU A 1 126 ? -16.499 -2.680 9.070 1.00 97.50 126 LEU A O 1
ATOM 995 N N . GLU A 1 127 ? -18.642 -2.120 8.774 1.00 97.38 127 GLU A N 1
ATOM 996 C CA . GLU A 1 127 ? -18.995 -3.371 8.082 1.00 97.38 127 GLU A CA 1
ATOM 997 C C . GLU A 1 127 ? -18.263 -3.499 6.741 1.00 97.38 127 GLU A C 1
ATOM 999 O O . GLU A 1 127 ? -17.713 -4.556 6.423 1.00 97.38 127 GLU A O 1
ATOM 1004 N N . THR A 1 128 ? -18.179 -2.401 5.987 1.00 97.50 128 THR A N 1
ATOM 1005 C CA . THR A 1 128 ? -17.432 -2.352 4.722 1.00 97.50 128 THR A CA 1
ATOM 1006 C C . THR A 1 128 ? -15.935 -2.584 4.946 1.00 97.50 128 THR A C 1
ATOM 1008 O O . THR A 1 128 ? -15.323 -3.381 4.236 1.00 97.50 128 THR A O 1
ATOM 1011 N N . VAL A 1 129 ? -15.351 -1.948 5.966 1.00 98.31 129 VAL A N 1
ATOM 1012 C CA . VAL A 1 129 ? -13.943 -2.135 6.362 1.00 98.31 129 VAL A CA 1
ATOM 1013 C C . VAL A 1 129 ? -13.656 -3.591 6.729 1.00 98.31 129 VAL A C 1
ATOM 1015 O O . VAL A 1 129 ? -12.680 -4.157 6.239 1.00 98.31 129 VAL A O 1
ATOM 1018 N N . LYS A 1 130 ? -14.510 -4.221 7.549 1.00 97.69 130 LYS A N 1
ATOM 1019 C CA . LYS A 1 130 ? -14.375 -5.639 7.930 1.00 97.69 130 LYS A CA 1
ATOM 1020 C C . LYS A 1 130 ? -14.344 -6.530 6.693 1.00 97.69 130 LYS A C 1
ATOM 1022 O O . LYS A 1 130 ? -13.414 -7.317 6.539 1.00 97.69 130 LYS A O 1
ATOM 1027 N N . LYS A 1 131 ? -15.287 -6.322 5.772 1.00 97.81 131 LYS A N 1
ATOM 1028 C CA . LYS A 1 131 ? -15.343 -7.063 4.511 1.00 97.81 131 LYS A CA 1
ATOM 1029 C C . LYS A 1 131 ? -14.088 -6.863 3.654 1.00 97.81 131 LYS A C 1
ATOM 1031 O O . LYS A 1 131 ? -13.549 -7.835 3.148 1.00 97.81 131 LYS A O 1
ATOM 1036 N N . MET A 1 132 ? -13.580 -5.636 3.522 1.00 97.81 132 MET A N 1
ATOM 1037 C CA . MET A 1 132 ? -12.339 -5.381 2.773 1.00 97.81 132 MET A CA 1
ATOM 1038 C C . MET A 1 132 ? -11.133 -6.101 3.386 1.00 97.81 132 MET A C 1
ATOM 1040 O O . MET A 1 132 ? -10.292 -6.616 2.656 1.00 97.81 132 MET A O 1
ATOM 1044 N N . ILE A 1 133 ? -11.047 -6.177 4.717 1.00 97.50 133 ILE A N 1
ATOM 1045 C CA . ILE A 1 133 ? -9.996 -6.945 5.399 1.00 97.50 133 ILE A CA 1
ATOM 1046 C C . ILE A 1 133 ? -10.160 -8.450 5.129 1.00 97.50 133 ILE A C 1
ATOM 1048 O O . ILE A 1 133 ? -9.170 -9.116 4.832 1.00 97.50 133 ILE A O 1
ATOM 1052 N N . GLU A 1 134 ? -11.385 -8.981 5.192 1.00 96.44 134 GLU A N 1
ATOM 1053 C CA . GLU A 1 134 ? -11.699 -10.389 4.881 1.00 96.44 134 GLU A CA 1
ATOM 1054 C C . GLU A 1 134 ? -11.383 -10.752 3.420 1.00 96.44 134 GLU A C 1
ATOM 1056 O O . GLU A 1 134 ? -10.841 -11.825 3.149 1.00 96.44 134 GLU A O 1
ATOM 1061 N N . ASP A 1 135 ? -11.636 -9.826 2.495 1.00 96.62 135 ASP A N 1
ATOM 1062 C CA . ASP A 1 135 ? -11.342 -9.954 1.065 1.00 96.62 135 ASP A CA 1
ATOM 1063 C C . ASP A 1 135 ? -9.838 -9.775 0.743 1.00 96.62 135 ASP A C 1
ATOM 1065 O O . ASP A 1 135 ? -9.446 -9.817 -0.422 1.00 96.62 135 ASP A O 1
ATOM 1069 N N . ASN A 1 136 ? -8.971 -9.632 1.758 1.00 96.31 136 ASN A N 1
ATOM 1070 C CA . ASN A 1 136 ? -7.530 -9.363 1.637 1.00 96.31 136 ASN A CA 1
ATOM 1071 C C . ASN A 1 136 ? -7.193 -8.059 0.893 1.00 96.31 136 ASN A C 1
ATOM 1073 O O . ASN A 1 136 ? -6.173 -7.966 0.211 1.00 96.31 136 ASN A O 1
ATOM 1077 N N . GLU A 1 137 ? -8.005 -7.021 1.088 1.00 97.44 137 GLU A N 1
ATOM 1078 C CA . GLU A 1 137 ? -7.803 -5.675 0.543 1.00 97.44 137 GLU A CA 1
ATOM 1079 C C . GLU A 1 137 ? -7.538 -4.631 1.651 1.00 97.44 137 GLU A C 1
ATOM 1081 O O . GLU A 1 137 ? -8.254 -3.632 1.778 1.00 97.44 137 GLU A O 1
ATOM 1086 N N . PRO A 1 138 ? -6.495 -4.812 2.487 1.00 98.06 138 PRO A N 1
ATOM 1087 C CA . PRO A 1 138 ? -6.276 -3.975 3.663 1.00 98.06 138 PRO A CA 1
ATOM 1088 C C . PRO A 1 138 ? -5.918 -2.524 3.318 1.00 98.06 138 PRO A C 1
ATOM 1090 O O . PRO A 1 138 ? -6.295 -1.627 4.062 1.00 98.06 138 PRO A O 1
ATOM 1093 N N . GLN A 1 139 ? -5.272 -2.256 2.175 1.00 98.00 139 GLN A N 1
ATOM 1094 C CA . GLN A 1 139 ? -5.001 -0.876 1.752 1.00 98.00 139 GLN A CA 1
ATOM 1095 C C . GLN A 1 139 ? -6.290 -0.115 1.402 1.00 98.00 139 GLN A C 1
ATOM 1097 O O . GLN A 1 139 ? -6.345 1.094 1.600 1.00 98.00 139 GLN A O 1
ATOM 1102 N N . LEU A 1 140 ? -7.330 -0.804 0.913 1.00 98.31 140 LEU A N 1
ATOM 1103 C CA . LEU A 1 140 ? -8.650 -0.205 0.693 1.00 98.31 140 LEU A CA 1
ATOM 1104 C C . LEU A 1 140 ? -9.387 0.002 2.017 1.00 98.31 140 LEU A C 1
ATOM 1106 O O . LEU A 1 140 ? -9.981 1.056 2.240 1.00 98.31 140 LEU A O 1
ATOM 1110 N N . ALA A 1 141 ? -9.279 -0.972 2.923 1.00 98.56 141 ALA A N 1
ATOM 1111 C CA . ALA A 1 141 ? -9.814 -0.857 4.273 1.00 98.56 141 ALA A CA 1
ATOM 1112 C C . ALA A 1 141 ? -9.222 0.347 5.029 1.00 98.56 141 ALA A C 1
ATOM 1114 O O . ALA A 1 141 ? -9.959 1.040 5.730 1.00 98.56 141 ALA A O 1
ATOM 1115 N N . GLU A 1 142 ? -7.923 0.635 4.868 1.00 98.25 142 GLU A N 1
ATOM 1116 C CA . GLU A 1 142 ? -7.277 1.829 5.439 1.00 98.25 142 GLU A CA 1
ATOM 1117 C C . GLU A 1 142 ? -7.971 3.121 4.991 1.00 98.25 142 GLU A C 1
ATOM 1119 O O . GLU A 1 142 ? -8.345 3.919 5.847 1.00 98.25 142 GLU A O 1
ATOM 1124 N N . ILE A 1 143 ? -8.209 3.288 3.684 1.00 98.12 143 ILE A N 1
ATOM 1125 C CA . ILE A 1 143 ? -8.840 4.491 3.113 1.00 98.12 143 ILE A CA 1
ATOM 1126 C C . ILE A 1 143 ? -10.225 4.713 3.730 1.00 98.12 143 ILE A C 1
ATOM 1128 O O . ILE A 1 143 ? -10.510 5.784 4.268 1.00 98.12 143 ILE A O 1
ATOM 1132 N N . GLN A 1 144 ? -11.069 3.678 3.719 1.00 98.00 144 GLN A N 1
ATOM 1133 C CA . GLN A 1 144 ? -12.423 3.781 4.261 1.00 98.00 144 GLN A CA 1
ATOM 1134 C C . GLN A 1 144 ? -12.396 4.054 5.772 1.00 98.00 144 GLN A C 1
ATOM 1136 O O . GLN A 1 144 ? -13.214 4.820 6.279 1.00 98.00 144 GLN A O 1
ATOM 1141 N N . THR A 1 145 ? -11.451 3.462 6.507 1.00 98.25 145 THR A N 1
ATOM 1142 C CA . THR A 1 145 ? -11.341 3.679 7.956 1.00 98.25 145 THR A CA 1
ATOM 1143 C C . THR A 1 145 ? -10.913 5.105 8.293 1.00 98.25 145 THR A C 1
ATOM 1145 O O . THR A 1 145 ? -11.423 5.684 9.253 1.00 98.25 145 THR A O 1
ATOM 1148 N N . GLU A 1 146 ? -10.017 5.697 7.502 1.00 97.88 146 GLU A N 1
ATOM 1149 C CA . GLU A 1 146 ? -9.616 7.097 7.660 1.00 97.88 146 GLU A CA 1
ATOM 1150 C C . GLU A 1 146 ? -10.806 8.045 7.443 1.00 97.88 146 GLU A C 1
ATOM 1152 O O . GLU A 1 146 ? -11.029 8.921 8.278 1.00 97.88 146 GLU A O 1
ATOM 1157 N N . LEU A 1 147 ? -11.657 7.794 6.439 1.00 97.31 147 LEU A N 1
ATOM 1158 C CA . LEU A 1 147 ? -12.906 8.548 6.246 1.00 97.31 147 LEU A CA 1
ATOM 1159 C C . LEU A 1 147 ? -13.868 8.416 7.436 1.00 97.31 147 LEU A C 1
ATOM 1161 O O . LEU A 1 147 ? -14.479 9.394 7.863 1.00 97.31 147 LEU A O 1
ATOM 1165 N N . ILE A 1 148 ? -13.996 7.218 8.011 1.00 97.94 148 ILE A N 1
ATOM 1166 C CA . ILE A 1 148 ? -14.844 7.003 9.193 1.00 97.94 148 ILE A CA 1
ATOM 1167 C C . ILE A 1 148 ? -14.305 7.788 10.398 1.00 97.94 148 ILE A C 1
ATOM 1169 O O . ILE A 1 148 ? -15.093 8.357 11.151 1.00 97.94 148 ILE A O 1
ATOM 1173 N N . LEU A 1 149 ? -12.982 7.869 10.580 1.00 97.81 149 LEU A N 1
ATOM 1174 C CA . LEU A 1 149 ? -12.382 8.680 11.647 1.00 97.81 149 LEU A CA 1
ATOM 1175 C C . LEU A 1 149 ? -12.599 10.180 11.443 1.00 97.81 149 LEU A C 1
ATOM 1177 O O . LEU A 1 149 ? -12.663 10.916 12.425 1.00 97.81 149 LEU A O 1
ATOM 1181 N N . GLU A 1 150 ? -12.732 10.657 10.205 1.00 96.75 150 GLU A N 1
ATOM 1182 C CA . GLU A 1 150 ? -13.128 12.047 9.954 1.00 96.75 150 GLU A CA 1
ATOM 1183 C C . GLU A 1 150 ? -14.563 12.325 10.419 1.00 96.75 150 GLU A C 1
ATOM 1185 O O . GLU A 1 150 ? -14.837 13.420 10.916 1.00 96.75 150 GLU A O 1
ATOM 1190 N N . MET A 1 151 ? -15.453 11.332 10.312 1.00 95.50 151 MET A N 1
ATOM 1191 C CA . MET A 1 151 ? -16.835 11.411 10.798 1.00 95.50 151 MET A CA 1
ATOM 1192 C C . MET A 1 151 ? -16.921 11.303 12.327 1.00 95.50 151 MET A C 1
ATOM 1194 O O . MET A 1 151 ? -17.666 12.058 12.951 1.00 95.50 151 MET A O 1
ATOM 1198 N N . GLU A 1 152 ? -16.163 10.385 12.936 1.00 95.88 152 GLU A N 1
ATOM 1199 C CA . GLU A 1 152 ? -16.161 10.137 14.382 1.00 95.88 152 GLU A CA 1
ATOM 1200 C C . GLU A 1 152 ? -14.752 9.805 14.901 1.00 95.88 152 GLU A C 1
ATOM 1202 O O . GLU A 1 152 ? -14.284 8.665 14.861 1.00 95.88 152 GLU A O 1
ATOM 1207 N N . LYS A 1 153 ? -14.078 10.825 15.444 1.00 95.19 153 LYS A N 1
ATOM 1208 C CA . LYS A 1 153 ? -12.671 10.743 15.875 1.00 95.19 153 LYS A CA 1
ATOM 1209 C C . LYS A 1 153 ? -12.442 9.930 17.149 1.00 95.19 153 LYS A C 1
ATOM 1211 O O . LYS A 1 153 ? -11.332 9.440 17.351 1.00 95.19 153 LYS A O 1
ATOM 1216 N N . ASP A 1 154 ? -13.467 9.774 17.983 1.00 95.56 154 ASP A N 1
ATOM 1217 C CA . ASP A 1 154 ? -13.363 9.157 19.312 1.00 95.56 154 ASP A CA 1
ATOM 1218 C C . ASP A 1 154 ? -13.896 7.710 19.346 1.00 95.56 154 ASP A C 1
ATOM 1220 O O . ASP A 1 154 ? -14.152 7.145 20.410 1.00 95.56 154 ASP A O 1
ATOM 1224 N N . SER A 1 155 ? -14.021 7.065 18.181 1.00 96.56 155 SER A N 1
ATOM 1225 C CA . SER A 1 155 ? -14.409 5.656 18.087 1.00 96.56 155 SER A CA 1
ATOM 1226 C C . SER A 1 155 ? -13.208 4.725 18.282 1.00 96.56 155 SER A C 1
ATOM 1228 O O . SER A 1 155 ? -12.370 4.544 17.393 1.00 96.56 155 SER A O 1
ATOM 1230 N N . LYS A 1 156 ? -13.148 4.063 19.445 1.00 97.31 156 LYS A N 1
ATOM 1231 C CA . LYS A 1 156 ? -12.144 3.021 19.742 1.00 97.31 156 LYS A CA 1
ATOM 1232 C C . LYS A 1 156 ? -12.149 1.878 18.721 1.00 97.31 156 LYS A C 1
ATOM 1234 O O . LYS A 1 156 ? -11.088 1.357 18.386 1.00 97.31 156 LYS A O 1
ATOM 1239 N N . GLU A 1 157 ? -13.332 1.495 18.229 1.00 97.56 157 GLU A N 1
ATOM 1240 C CA . GLU A 1 157 ? -13.479 0.414 17.250 1.00 97.56 157 GLU A CA 1
ATOM 1241 C C . GLU A 1 157 ? -12.854 0.842 15.921 1.00 97.56 157 GLU A C 1
ATOM 1243 O O . GLU A 1 157 ? -12.027 0.114 15.376 1.00 97.56 157 GLU A O 1
ATOM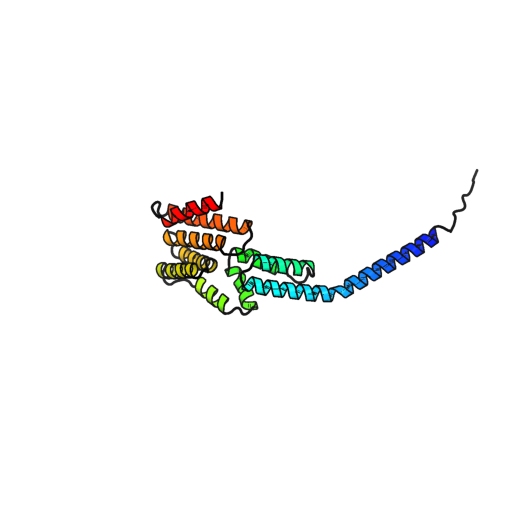 1248 N N . THR A 1 158 ? -13.144 2.060 15.455 1.00 98.19 158 THR A N 1
ATOM 1249 C CA . THR A 1 158 ? -12.570 2.597 14.215 1.00 98.19 158 THR A CA 1
ATOM 1250 C C . THR A 1 158 ? -11.046 2.696 14.292 1.00 98.19 158 THR A C 1
ATOM 1252 O O . THR A 1 158 ? -10.356 2.245 13.378 1.00 98.19 158 THR A O 1
ATOM 1255 N N . TRP A 1 159 ? -10.492 3.189 15.405 1.00 98.56 159 TRP A N 1
ATOM 1256 C CA . TRP A 1 159 ? -9.038 3.207 15.608 1.00 98.56 159 TRP A CA 1
ATOM 1257 C C . TRP A 1 159 ? -8.414 1.807 15.591 1.00 98.56 159 TRP A C 1
ATOM 1259 O O . TRP A 1 159 ? -7.349 1.614 15.002 1.00 98.56 159 TRP A O 1
ATOM 1269 N N . ALA A 1 160 ? -9.066 0.808 16.191 1.00 98.44 160 ALA A N 1
ATOM 1270 C CA . ALA A 1 160 ? -8.543 -0.554 16.171 1.00 98.44 160 ALA A CA 1
ATOM 1271 C C . ALA A 1 160 ? -8.617 -1.192 14.779 1.00 98.44 160 ALA A C 1
ATOM 1273 O O . ALA A 1 160 ? -7.670 -1.871 14.384 1.00 98.44 160 ALA A O 1
ATOM 1274 N N . TYR A 1 161 ? -9.677 -0.944 14.004 1.00 98.38 161 TYR A N 1
ATOM 1275 C CA . TYR A 1 161 ? -9.742 -1.416 12.618 1.00 98.38 161 TYR A CA 1
ATOM 1276 C C . TYR A 1 161 ? -8.732 -0.715 11.708 1.00 98.38 161 TYR A C 1
ATOM 1278 O O . TYR A 1 161 ? -8.175 -1.372 10.831 1.00 98.38 161 TYR A O 1
ATOM 1286 N N . LEU A 1 162 ? -8.392 0.553 11.965 1.00 98.75 162 LEU A N 1
ATOM 1287 C CA . LEU A 1 162 ? -7.300 1.228 11.257 1.00 98.75 162 LEU A CA 1
ATOM 1288 C C . LEU A 1 162 ? -5.959 0.549 11.553 1.00 98.75 162 LEU A C 1
ATOM 1290 O O . LEU A 1 162 ? -5.172 0.286 10.642 1.00 98.75 162 LEU A O 1
ATOM 1294 N N . GLY A 1 163 ? -5.712 0.231 12.827 1.00 98.62 163 GLY A N 1
ATOM 1295 C CA . GLY A 1 163 ? -4.540 -0.537 13.240 1.00 98.62 163 GLY A CA 1
ATOM 1296 C C . GLY A 1 163 ? -4.489 -1.908 12.567 1.00 98.62 163 GLY A C 1
ATOM 1297 O O . GLY A 1 163 ? -3.438 -2.307 12.066 1.00 98.62 163 GLY A O 1
ATOM 1298 N N . LEU A 1 164 ? -5.627 -2.606 12.498 1.00 98.50 164 LEU A N 1
ATOM 1299 C CA . LEU A 1 164 ? -5.729 -3.925 11.876 1.00 98.50 164 LEU A CA 1
ATOM 1300 C C . LEU A 1 164 ? -5.464 -3.862 10.372 1.00 98.50 164 LEU A C 1
ATOM 1302 O O . LEU A 1 164 ? -4.674 -4.659 9.871 1.00 98.50 164 LEU A O 1
ATOM 1306 N N . ALA A 1 165 ? -6.060 -2.899 9.670 1.00 98.62 165 ALA A N 1
ATOM 1307 C CA . ALA A 1 165 ? -5.832 -2.690 8.246 1.00 98.62 165 ALA A CA 1
ATOM 1308 C C . ALA A 1 165 ? -4.345 -2.406 7.967 1.00 98.62 165 ALA A C 1
ATOM 1310 O O . ALA A 1 165 ? -3.723 -3.115 7.179 1.00 98.62 165 ALA A O 1
ATOM 1311 N N . ARG A 1 166 ? -3.718 -1.490 8.717 1.00 98.69 166 ARG A N 1
ATOM 1312 C CA . ARG A 1 166 ? -2.280 -1.171 8.587 1.00 98.69 166 ARG A CA 1
ATOM 1313 C C . ARG A 1 166 ? -1.366 -2.356 8.905 1.00 98.69 166 ARG A C 1
ATOM 1315 O O . ARG A 1 166 ? -0.366 -2.564 8.214 1.00 98.69 166 ARG A O 1
ATOM 1322 N N . LEU A 1 167 ? -1.698 -3.148 9.927 1.00 98.56 167 LEU A N 1
ATOM 1323 C CA . LEU A 1 167 ? -0.973 -4.376 10.265 1.00 98.56 167 LEU A CA 1
ATOM 1324 C C . LEU A 1 167 ? -1.080 -5.409 9.137 1.00 98.56 167 LEU A C 1
ATOM 1326 O O . LEU A 1 167 ? -0.073 -6.007 8.760 1.00 98.56 167 LEU A O 1
ATOM 1330 N N . GLN A 1 168 ? -2.273 -5.612 8.581 1.00 98.19 168 GLN A N 1
ATOM 1331 C CA . GLN A 1 168 ? -2.477 -6.550 7.477 1.00 98.19 168 GLN A CA 1
ATOM 1332 C C . GLN A 1 168 ? -1.781 -6.081 6.200 1.00 98.19 168 GLN A C 1
ATOM 1334 O O . GLN A 1 168 ? -1.083 -6.876 5.572 1.00 98.19 168 GLN A O 1
ATOM 1339 N N . THR A 1 169 ? -1.839 -4.788 5.876 1.00 98.31 169 THR A N 1
ATOM 1340 C CA . THR A 1 169 ? -1.027 -4.180 4.814 1.00 98.31 169 THR A CA 1
ATOM 1341 C C . THR A 1 169 ? 0.450 -4.505 5.017 1.00 98.31 169 THR A C 1
ATOM 1343 O O . THR A 1 169 ? 1.076 -5.081 4.132 1.00 98.31 169 THR A O 1
ATOM 1346 N N . ALA A 1 170 ? 1.004 -4.267 6.210 1.00 98.19 170 ALA A N 1
ATOM 1347 C CA . ALA A 1 170 ? 2.401 -4.591 6.512 1.00 98.19 170 ALA A CA 1
ATOM 1348 C C . ALA A 1 170 ? 2.744 -6.091 6.411 1.00 98.19 170 ALA A C 1
ATOM 1350 O O . ALA A 1 170 ? 3.925 -6.435 6.332 1.00 98.19 170 ALA A O 1
ATOM 1351 N N . ARG A 1 171 ? 1.758 -6.994 6.432 1.00 97.25 171 ARG A N 1
ATOM 1352 C CA . ARG A 1 171 ? 1.958 -8.444 6.297 1.00 97.25 171 ARG A CA 1
ATOM 1353 C C . ARG A 1 171 ? 1.934 -8.895 4.852 1.00 97.25 171 ARG A C 1
ATOM 1355 O O . ARG A 1 171 ? 2.871 -9.570 4.427 1.00 97.25 171 ARG A O 1
ATOM 1362 N N . ILE A 1 172 ? 0.869 -8.543 4.138 1.00 96.69 172 ILE A N 1
ATOM 1363 C CA . ILE A 1 172 ? 0.529 -9.183 2.865 1.00 96.69 172 ILE A CA 1
ATOM 1364 C C . ILE A 1 172 ? 0.960 -8.361 1.652 1.00 96.69 172 ILE A C 1
ATOM 1366 O O . ILE A 1 172 ? 1.209 -8.929 0.593 1.00 96.69 172 ILE A O 1
ATOM 1370 N N . VAL A 1 173 ? 1.078 -7.037 1.791 1.00 96.81 173 VAL A N 1
ATOM 1371 C CA . VAL A 1 173 ? 1.469 -6.168 0.679 1.00 96.81 173 VAL A CA 1
ATOM 1372 C C . VAL A 1 173 ? 2.977 -6.244 0.464 1.00 96.81 173 VAL A C 1
ATOM 1374 O O . VAL A 1 173 ? 3.777 -6.188 1.404 1.00 96.81 173 VAL A O 1
ATOM 1377 N N . GLN A 1 174 ? 3.382 -6.342 -0.802 1.00 97.00 174 GLN A N 1
ATOM 1378 C CA . GLN A 1 174 ? 4.789 -6.340 -1.164 1.00 97.00 174 GLN A CA 1
ATOM 1379 C C . GLN A 1 174 ? 5.390 -4.942 -0.972 1.00 97.00 174 GLN A C 1
ATOM 1381 O O . GLN A 1 174 ? 5.154 -4.040 -1.763 1.00 97.00 174 GLN A O 1
ATOM 1386 N N . MET A 1 175 ? 6.219 -4.758 0.051 1.00 97.50 175 MET A N 1
ATOM 1387 C CA . MET A 1 175 ? 6.833 -3.462 0.345 1.00 97.50 175 MET A CA 1
ATOM 1388 C C . MET A 1 175 ? 8.252 -3.597 0.886 1.00 97.50 175 MET A C 1
ATOM 1390 O O . MET A 1 175 ? 8.631 -4.646 1.417 1.00 97.50 175 MET A O 1
ATOM 1394 N N . SER A 1 176 ? 9.023 -2.516 0.771 1.00 97.69 176 SER A N 1
ATOM 1395 C CA . SER A 1 176 ? 10.372 -2.418 1.332 1.00 97.69 176 SER A CA 1
ATOM 1396 C C . SER A 1 176 ? 10.348 -2.539 2.857 1.00 97.69 176 SER A C 1
ATOM 1398 O O . SER A 1 176 ? 9.346 -2.222 3.498 1.00 97.69 176 SER A O 1
ATOM 1400 N N . GLU A 1 177 ? 11.463 -2.951 3.464 1.00 96.88 177 GLU A N 1
ATOM 1401 C CA . GLU A 1 177 ? 11.570 -3.046 4.928 1.00 96.88 177 GLU A CA 1
ATOM 1402 C C . GLU A 1 177 ? 11.300 -1.706 5.620 1.00 96.88 177 GLU A C 1
ATOM 1404 O O . GLU A 1 177 ? 10.606 -1.656 6.634 1.00 96.88 177 GLU A O 1
ATOM 1409 N N . SER A 1 178 ? 11.783 -0.607 5.030 1.00 97.25 178 SER A N 1
ATOM 1410 C CA . SER A 1 178 ? 11.521 0.746 5.526 1.00 97.25 178 SER A CA 1
ATOM 1411 C C . SER A 1 178 ? 10.023 1.057 5.534 1.00 97.25 178 SER A C 1
ATOM 1413 O O . SER A 1 178 ? 9.489 1.489 6.554 1.00 97.25 178 SER A O 1
ATOM 1415 N N . ASN A 1 179 ? 9.318 0.787 4.432 1.00 97.94 179 ASN A N 1
ATOM 1416 C CA . ASN A 1 179 ? 7.875 1.025 4.347 1.00 97.94 179 ASN A CA 1
ATOM 1417 C C . ASN A 1 179 ? 7.076 0.084 5.256 1.00 97.94 179 ASN A C 1
ATOM 1419 O O . ASN A 1 179 ? 6.113 0.522 5.888 1.00 97.94 179 ASN A O 1
ATOM 1423 N N . ARG A 1 180 ? 7.520 -1.169 5.409 1.00 98.38 180 ARG A N 1
ATOM 1424 C CA . ARG A 1 180 ? 6.937 -2.123 6.361 1.00 98.38 180 ARG A CA 1
ATOM 1425 C C . ARG A 1 180 ? 7.041 -1.611 7.786 1.00 98.38 180 ARG A C 1
ATOM 1427 O O . ARG A 1 180 ? 6.042 -1.592 8.499 1.00 98.38 180 ARG A O 1
ATOM 1434 N N . LYS A 1 181 ? 8.219 -1.129 8.185 1.00 98.19 181 LYS A N 1
ATOM 1435 C CA . LYS A 1 181 ? 8.431 -0.518 9.499 1.00 98.19 181 LYS A CA 1
ATOM 1436 C C . LYS A 1 181 ? 7.543 0.709 9.698 1.00 98.19 181 LYS A C 1
ATOM 1438 O O . LYS A 1 181 ? 6.907 0.817 10.742 1.00 98.19 181 LYS A O 1
ATOM 1443 N N . THR A 1 182 ? 7.444 1.589 8.701 1.00 98.12 182 THR A N 1
ATOM 1444 C CA . THR A 1 182 ? 6.534 2.747 8.734 1.00 98.12 182 THR A CA 1
ATOM 1445 C C . THR A 1 182 ? 5.086 2.314 8.963 1.00 98.12 182 THR A C 1
ATOM 1447 O O . THR A 1 182 ? 4.407 2.886 9.816 1.00 98.12 182 THR A O 1
ATOM 1450 N N . LYS A 1 183 ? 4.607 1.270 8.273 1.00 98.06 183 LYS A N 1
ATOM 1451 C CA . LYS A 1 183 ? 3.238 0.772 8.476 1.00 98.06 183 LYS A CA 1
ATOM 1452 C C . LYS A 1 183 ? 3.026 0.110 9.825 1.00 98.06 183 LYS A C 1
ATOM 1454 O O . LYS A 1 183 ? 2.004 0.373 10.448 1.00 98.06 183 LYS A O 1
ATOM 1459 N N . LEU A 1 184 ? 3.987 -0.667 10.317 1.00 98.62 184 LEU A N 1
ATOM 1460 C CA . LEU A 1 184 ? 3.915 -1.252 11.658 1.00 98.62 184 LEU A CA 1
ATOM 1461 C C . LEU A 1 184 ? 3.889 -0.174 12.750 1.00 98.62 184 LEU A C 1
ATOM 1463 O O . LEU A 1 184 ? 3.087 -0.269 13.673 1.00 98.62 184 LEU A O 1
ATOM 1467 N N . LEU A 1 185 ? 4.695 0.885 12.631 1.00 98.62 185 LEU A N 1
ATOM 1468 C CA . LEU A 1 185 ? 4.643 2.022 13.557 1.00 98.62 185 LEU A CA 1
ATOM 1469 C C . LEU A 1 185 ? 3.275 2.714 13.518 1.00 98.62 185 LEU A C 1
ATOM 1471 O O . LEU A 1 185 ? 2.672 2.944 14.562 1.00 98.62 185 LEU A O 1
ATOM 1475 N N . SER A 1 186 ? 2.735 2.956 12.325 1.00 98.44 186 SER A N 1
ATOM 1476 C CA . SER A 1 186 ? 1.423 3.593 12.176 1.00 98.44 186 SER A CA 1
ATOM 1477 C C . SER A 1 186 ? 0.255 2.697 12.631 1.00 98.44 186 SER A C 1
ATOM 1479 O O . SER A 1 186 ? -0.775 3.198 13.088 1.00 98.44 186 SER A O 1
ATOM 1481 N N . ALA A 1 187 ? 0.405 1.369 12.554 1.00 98.75 187 ALA A N 1
ATOM 1482 C CA . ALA A 1 187 ? -0.516 0.408 13.162 1.00 98.75 187 ALA A CA 1
ATOM 1483 C C . ALA A 1 187 ? -0.435 0.455 14.696 1.00 98.75 187 ALA A C 1
ATOM 1485 O O . ALA A 1 187 ? -1.466 0.497 15.368 1.00 98.75 187 ALA A O 1
ATOM 1486 N N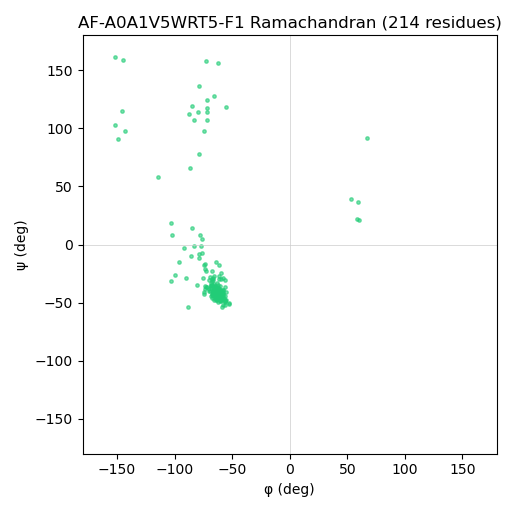 . LYS A 1 188 ? 0.786 0.509 15.252 1.00 98.75 188 LYS A N 1
ATOM 1487 C CA . LYS A 1 188 ? 1.031 0.651 16.695 1.00 98.75 188 LYS A CA 1
ATOM 1488 C C . LYS A 1 188 ? 0.324 1.884 17.253 1.00 98.75 188 LYS A C 1
ATOM 1490 O O . LYS A 1 188 ? -0.355 1.787 18.270 1.00 98.75 188 LYS A O 1
ATOM 1495 N N . GLU A 1 189 ? 0.477 3.023 16.583 1.00 98.62 189 GLU A N 1
ATOM 1496 C CA . GLU A 1 189 ? -0.156 4.291 16.959 1.00 98.62 189 GLU A CA 1
ATOM 1497 C C . GLU A 1 189 ? -1.684 4.179 16.993 1.00 98.62 189 GLU A C 1
ATOM 1499 O O . GLU A 1 189 ? -2.307 4.580 17.975 1.00 98.62 189 GLU A O 1
ATOM 1504 N N . ALA A 1 190 ? -2.287 3.573 15.968 1.00 98.62 190 ALA A N 1
ATOM 1505 C CA . ALA A 1 190 ? -3.734 3.391 15.901 1.00 98.62 190 ALA A CA 1
ATOM 1506 C C . ALA A 1 190 ? -4.262 2.485 17.031 1.00 98.62 190 ALA A C 1
ATOM 1508 O O . ALA A 1 190 ? -5.226 2.840 17.713 1.00 98.62 190 ALA A O 1
ATOM 1509 N N . PHE A 1 191 ? -3.594 1.359 17.312 1.00 98.75 191 PHE A N 1
ATOM 1510 C CA . PHE A 1 191 ? -3.968 0.497 18.441 1.00 98.75 191 PHE A CA 1
ATOM 1511 C C . PHE A 1 191 ? -3.750 1.167 19.800 1.00 98.75 191 PHE A C 1
ATOM 1513 O O . PHE A 1 191 ? -4.571 1.003 20.703 1.00 98.75 191 PHE A O 1
ATOM 1520 N N . ALA A 1 192 ? -2.675 1.942 19.956 1.00 98.44 192 ALA A N 1
ATOM 1521 C CA . ALA A 1 192 ? -2.443 2.722 21.166 1.00 98.44 192 ALA A CA 1
ATOM 1522 C C . ALA A 1 192 ? -3.572 3.738 21.387 1.00 98.44 192 ALA A C 1
ATOM 1524 O O . ALA A 1 192 ? -4.057 3.856 22.510 1.00 98.44 192 ALA A O 1
ATOM 1525 N N . LYS A 1 193 ? -4.053 4.391 20.320 1.00 98.44 193 LYS A N 1
ATOM 1526 C CA . LYS A 1 193 ? -5.174 5.330 20.410 1.00 98.44 193 LYS A CA 1
ATOM 1527 C C . LYS A 1 193 ? -6.493 4.644 20.767 1.00 98.44 193 LYS A C 1
ATOM 1529 O O . LYS A 1 193 ? -7.214 5.128 21.633 1.00 98.44 193 LYS A O 1
ATOM 1534 N N . ALA A 1 194 ? -6.778 3.482 20.179 1.00 98.31 194 ALA A N 1
ATOM 1535 C CA . AL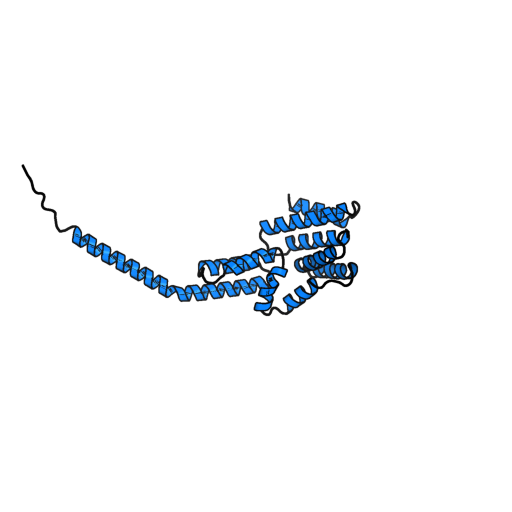A A 1 194 ? -7.945 2.677 20.549 1.00 98.31 194 ALA A CA 1
ATOM 1536 C C . ALA A 1 194 ? -7.925 2.266 22.033 1.00 98.31 194 ALA A C 1
ATOM 1538 O O . ALA A 1 194 ? -8.949 2.335 22.708 1.00 98.31 194 ALA A O 1
ATOM 1539 N N . LYS A 1 195 ? -6.751 1.877 22.550 1.00 97.94 195 LYS A N 1
ATOM 1540 C CA . LYS A 1 195 ? -6.548 1.540 23.966 1.00 97.94 195 LYS A CA 1
ATOM 1541 C C . LYS A 1 195 ? -6.667 2.760 24.886 1.00 97.94 195 LYS A C 1
ATOM 1543 O O . LYS A 1 195 ? -7.141 2.619 26.002 1.00 97.94 195 LYS A O 1
ATOM 1548 N N . GLU A 1 196 ? -6.224 3.937 24.451 1.00 97.94 196 GLU A N 1
ATOM 1549 C CA . GLU A 1 196 ? -6.378 5.186 25.213 1.00 97.94 196 GLU A CA 1
ATOM 1550 C C . GLU A 1 196 ? -7.859 5.549 25.398 1.00 97.94 196 GLU A C 1
ATOM 1552 O O . GLU A 1 196 ? -8.261 5.970 26.478 1.00 97.94 196 GLU A O 1
ATOM 1557 N N . LEU A 1 197 ? -8.676 5.345 24.359 1.00 97.94 197 LEU A N 1
ATOM 1558 C CA . LEU A 1 197 ? -10.122 5.580 24.407 1.00 97.94 197 LEU A CA 1
ATOM 1559 C C . LEU A 1 197 ? -10.860 4.556 25.285 1.00 97.94 197 LEU A C 1
ATOM 1561 O O . LEU A 1 197 ? -11.890 4.877 25.875 1.00 97.94 197 LEU A O 1
ATOM 1565 N N . ASP A 1 198 ? -10.352 3.325 25.365 1.00 97.62 198 ASP A N 1
ATOM 1566 C CA . ASP A 1 198 ? -10.867 2.281 26.249 1.00 97.62 198 ASP A CA 1
ATOM 1567 C C . ASP A 1 198 ? -9.762 1.293 26.639 1.00 97.62 198 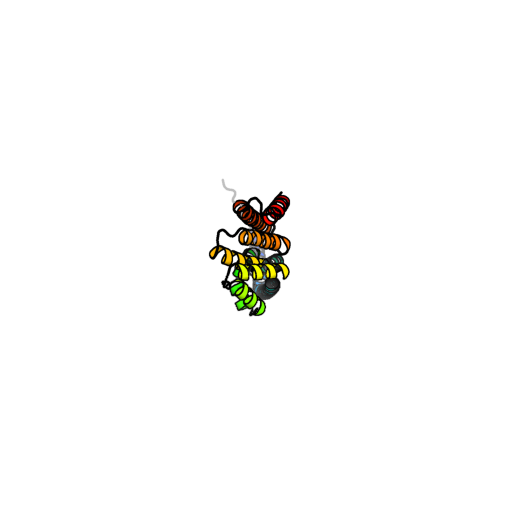ASP A C 1
ATOM 1569 O O . ASP A 1 198 ? -9.401 0.377 25.889 1.00 97.62 198 ASP A O 1
ATOM 1573 N N . GLU A 1 199 ? -9.264 1.442 27.866 1.00 96.12 199 GLU A N 1
ATOM 1574 C CA . GLU A 1 199 ? -8.205 0.593 28.405 1.00 96.12 199 GLU A CA 1
ATOM 1575 C C . GLU A 1 199 ? -8.618 -0.873 28.551 1.00 96.12 199 GLU A C 1
ATOM 1577 O O . GLU A 1 199 ? -7.749 -1.722 28.733 1.00 96.12 199 GLU A O 1
ATOM 1582 N N . SER A 1 200 ? -9.911 -1.202 28.497 1.00 96.56 200 SER A N 1
ATOM 1583 C CA . SER A 1 200 ? -10.426 -2.573 28.565 1.00 96.56 200 SER A CA 1
ATOM 1584 C C . SER A 1 200 ? -10.596 -3.224 27.190 1.00 96.56 200 SER A C 1
ATOM 1586 O O . SER A 1 200 ? -10.915 -4.409 27.114 1.00 96.56 200 SER A O 1
ATOM 1588 N N . TYR A 1 201 ? -10.338 -2.496 26.099 1.00 96.88 201 TYR A N 1
ATOM 1589 C CA . TYR A 1 201 ? -10.606 -2.988 24.752 1.00 96.88 201 TYR A CA 1
ATOM 1590 C C . TYR A 1 201 ? -9.581 -4.038 24.293 1.00 96.88 201 TYR A C 1
ATOM 1592 O O . TYR A 1 201 ? -8.480 -3.730 23.831 1.00 96.88 201 TYR A O 1
ATOM 1600 N N . GLU A 1 202 ? -9.954 -5.312 24.429 1.00 96.19 202 GLU A N 1
ATOM 1601 C CA . GLU A 1 202 ? -9.057 -6.461 24.231 1.00 96.19 202 GLU A CA 1
ATOM 1602 C C . GLU A 1 202 ? -8.472 -6.563 22.819 1.00 96.19 202 GLU A C 1
ATOM 1604 O O . GLU A 1 202 ? -7.293 -6.888 22.674 1.00 96.19 202 GLU A O 1
ATOM 1609 N N . LEU A 1 203 ? -9.246 -6.206 21.786 1.00 94.12 203 LEU A N 1
ATOM 1610 C CA . LEU A 1 203 ? -8.773 -6.203 20.398 1.00 94.12 203 LEU A CA 1
ATOM 1611 C C . LEU A 1 203 ? -7.523 -5.319 20.249 1.00 94.12 203 LEU A C 1
ATOM 1613 O O . LEU A 1 203 ? -6.500 -5.757 19.724 1.00 94.12 203 LEU A O 1
ATOM 1617 N N . ALA A 1 204 ? -7.581 -4.092 20.776 1.00 96.75 204 ALA A N 1
ATOM 1618 C CA . ALA A 1 204 ? -6.466 -3.156 20.720 1.00 96.75 204 ALA A CA 1
ATOM 1619 C C . ALA A 1 204 ? -5.257 -3.656 21.522 1.00 96.75 204 ALA A C 1
ATOM 1621 O O . ALA A 1 204 ? -4.129 -3.556 21.047 1.00 96.75 204 ALA A O 1
ATOM 1622 N N . LYS A 1 205 ? -5.464 -4.245 22.708 1.00 96.88 205 LYS A N 1
ATOM 1623 C CA . LYS A 1 205 ? -4.366 -4.794 23.526 1.00 96.88 205 LYS A CA 1
ATOM 1624 C C . LYS A 1 205 ? -3.639 -5.941 22.839 1.00 96.88 205 LYS A C 1
ATOM 1626 O O . LYS A 1 205 ? -2.407 -5.963 22.837 1.00 96.88 205 LYS A O 1
ATOM 1631 N N . GLN A 1 206 ? -4.398 -6.893 22.297 1.00 97.12 206 GLN A N 1
ATOM 1632 C CA . GLN A 1 206 ? -3.854 -8.077 21.644 1.00 97.12 206 GLN A CA 1
ATOM 1633 C C . GLN A 1 206 ? -2.953 -7.668 20.479 1.00 97.12 206 GLN A C 1
ATOM 1635 O O . GLN A 1 206 ? -1.783 -8.051 20.440 1.00 97.12 206 GLN A O 1
ATOM 1640 N N . TYR A 1 207 ? -3.480 -6.849 19.568 1.00 98.00 207 TYR A N 1
ATOM 1641 C CA . TYR A 1 207 ? -2.742 -6.455 18.375 1.00 98.00 207 TYR A CA 1
ATOM 1642 C C . TYR A 1 207 ? -1.645 -5.425 18.656 1.00 98.00 207 TYR A C 1
ATOM 1644 O O . TYR A 1 207 ? -0.617 -5.453 17.986 1.00 98.00 207 TYR A O 1
ATOM 1652 N N . LEU A 1 208 ? -1.783 -4.575 19.681 1.00 97.62 208 LEU A N 1
ATOM 1653 C CA . LEU A 1 208 ? -0.691 -3.696 20.106 1.00 97.62 208 LEU A CA 1
ATOM 1654 C C . LEU A 1 208 ? 0.540 -4.511 20.520 1.00 97.62 208 LEU A C 1
ATOM 1656 O O . LEU A 1 208 ? 1.640 -4.240 20.042 1.00 97.62 208 LEU A O 1
ATOM 1660 N N . LYS A 1 209 ? 0.350 -5.542 21.353 1.00 97.00 209 LYS A N 1
ATOM 1661 C CA . LYS A 1 209 ? 1.438 -6.437 21.773 1.00 97.00 209 LYS A CA 1
ATOM 1662 C C . LYS A 1 209 ? 2.073 -7.151 20.580 1.00 97.00 209 LYS A C 1
ATOM 1664 O O . LYS A 1 209 ? 3.290 -7.285 20.519 1.00 97.00 209 LYS A O 1
ATOM 1669 N N . GLU A 1 210 ? 1.255 -7.612 19.641 1.00 97.69 210 GLU A N 1
ATOM 1670 C CA . GLU A 1 210 ? 1.737 -8.279 18.432 1.00 97.69 210 GLU A CA 1
ATOM 1671 C C . GLU A 1 210 ? 2.577 -7.343 17.551 1.00 97.69 210 GLU A C 1
ATOM 1673 O O . GLU A 1 210 ? 3.671 -7.708 17.127 1.00 97.69 210 GLU A O 1
ATOM 1678 N N . VAL A 1 211 ? 2.117 -6.111 17.319 1.00 97.81 211 VAL A N 1
ATOM 1679 C CA . VAL A 1 211 ? 2.875 -5.108 16.558 1.00 97.81 211 VAL A CA 1
ATOM 1680 C C . VAL A 1 211 ? 4.199 -4.773 17.248 1.00 97.81 211 VAL A C 1
ATOM 1682 O O . VAL A 1 211 ? 5.216 -4.619 16.577 1.00 97.81 211 VAL A O 1
ATOM 1685 N N . GLU A 1 212 ? 4.220 -4.693 18.579 1.00 97.38 212 GLU A N 1
ATOM 1686 C CA . GLU A 1 212 ? 5.452 -4.458 19.340 1.00 97.38 212 GLU A CA 1
ATOM 1687 C C . GLU A 1 212 ? 6.477 -5.582 19.173 1.00 97.38 212 GLU A C 1
ATOM 1689 O O . GLU A 1 212 ? 7.663 -5.289 19.046 1.00 97.38 212 GLU A O 1
ATOM 1694 N N . GLN A 1 213 ? 6.031 -6.837 19.101 1.00 96.88 213 GLN A N 1
ATOM 1695 C CA . GLN A 1 213 ? 6.900 -7.985 18.816 1.00 96.88 213 GLN A CA 1
ATOM 1696 C C . GLN A 1 213 ? 7.434 -7.981 17.380 1.00 96.88 213 GLN A C 1
ATOM 1698 O O . GLN A 1 213 ? 8.547 -8.427 17.137 1.00 96.88 213 GLN A O 1
ATOM 1703 N N . LEU A 1 214 ? 6.654 -7.486 16.418 1.00 96.25 214 LEU A N 1
ATOM 1704 C CA . LEU A 1 214 ? 7.101 -7.360 15.026 1.00 96.25 214 LEU A CA 1
ATOM 1705 C C . LEU A 1 214 ? 8.083 -6.196 14.815 1.00 96.25 214 LEU A C 1
ATOM 1707 O O . LEU A 1 214 ? 8.757 -6.147 13.788 1.00 96.25 214 LEU A O 1
ATOM 1711 N N . LEU A 1 215 ? 8.136 -5.243 15.750 1.00 95.38 215 LEU A N 1
ATOM 1712 C CA . LEU A 1 215 ? 9.024 -4.077 15.709 1.00 95.38 215 LEU A CA 1
ATOM 1713 C C . LEU A 1 215 ? 10.327 -4.259 16.505 1.00 95.38 215 LEU A C 1
ATOM 1715 O O . LEU A 1 215 ? 11.226 -3.429 16.341 1.00 95.38 215 LEU A O 1
ATOM 1719 N N . SER A 1 216 ? 10.407 -5.271 17.376 1.00 90.38 216 SER A N 1
ATOM 1720 C CA . SER A 1 216 ? 11.586 -5.605 18.192 1.00 90.38 216 SER A CA 1
ATOM 1721 C C . SER A 1 216 ? 12.606 -6.432 17.425 1.00 90.38 216 SER A C 1
ATOM 1723 O O . SER A 1 216 ? 13.806 -6.096 17.519 1.00 90.38 216 SER A O 1
#

Secondary structure (DSSP, 8-state):
-----PPPTHHHHHHHHHHHHHHHHHHHHHHHHHHTHHHHHHHHHHHHHHHHHHHHTT-HHHHHHHHHHHHHH-GGG-HHHHHHHHHHHTT-GGGGHHHHHHTT-HHHHHHHHHHTSPPSSHHHHHHHHHHHHHTT-HHHHHHHHHHHHHH-TT-HHHHHHHHHHHHHHHHHS---HHHHHHHHHHHHHHHHHHHHH-TT-HHHHHHHHHHHHHH-

Foldseek 3Di:
DDDDDDDDPPPPVVVVVVVVVVVVVVVVVVVVVVVCLVVLQVQLVVLQVVLLVCVLVLVLVSSLVSLVSSCVSPVPPCSVVVNVLSQVCLQAVVSCQVVCVVVVVVVVNVLLCVLQDQDPALVRLVVVLVVCVVVLNLNSSLSSLVSSCVVPVLDLSSLLSNLVSLLSSLPPRNHDPVSSLVSLVSSLVSLVSSCVSPVPPVSSVVSNVVSVVVND